Protein AF-A0A7C2U965-F1 (afdb_monomer)

Nearest PDB structures (foldseek):
  1hl6-assembly2_D  TM=4.403E-01  e=8.399E-04  Drosophila melanogaster
  1p27-assembly1_C  TM=4.263E-01  e=1.789E-03  Homo sapiens
  6x04-assembly1_I  TM=3.747E-01  e=9.019E-01  Saccharomyces cerevisiae S288C
  5yny-assembly1_A  TM=3.639E-01  e=7.757E+00  Dermatophagoides farinae
  6tc5-assembly1_AAA  TM=2.015E-01  e=1.522E+00  Sorghum bicolor

Mean predicted aligned error: 3.32 Å

Secondary structure (DSSP, 8-state):
-EEEEE-TTSSS-EEEEEE-TTSEEEEEEE-TTSPP-PEEEE--HHHHHHHHHHHHHTGGGSS------SS-----EEEEEEEETTEEEEEEES----HHHHHHHHHHHHHHHHHHHHHHHHHHHHH-STTHHHHHHHHHHHHHTT--S-GGGGHHHHHHHHH-TTS-HHHHHHHHHHHHHHHS--

Foldseek 3Di:
DKKWWAQPPDVQGIWMWDADLQFKIWIFTHHPPDDTDTDIDGGDNVLSVLLVVLCVVCVVQPPDDFADPDPDDQQTKMKDWDDDPPDIHMDIYRDGPDPSVVVNVLQRVLCNVLVVLLVVLVCCVPPNLACNQVSLVVLVVCVVVVSHPCNVSCLVSLVVQLPDPVHDNNSNVSSVVVNVCNVDPD

pLDDT: mean 96.13, std 4.52, range [62.75, 98.75]

Radius of gyration: 17.97 Å; Cα contacts (8 Å, |Δi|>4): 285; chains: 1; bounding box: 46×36×50 Å

Solvent-accessible surface area (backbone atoms only — not comparable to full-atom values): 10236 Å² total; per-residue (Å²): 66,38,41,37,38,43,27,93,90,49,87,60,21,33,39,38,41,36,42,40,88,89,11,52,28,34,41,34,77,38,46,89,86,55,80,91,68,67,42,77,50,81,44,58,64,72,59,31,50,51,55,54,53,42,35,53,77,45,55,42,31,51,96,52,87,59,49,59,92,60,103,64,79,90,72,30,44,31,35,45,37,34,67,58,89,93,47,72,31,54,37,71,32,57,48,61,85,51,66,56,59,49,52,52,50,49,48,52,56,13,48,52,52,47,49,53,48,50,53,49,46,57,48,19,68,75,78,35,43,82,51,37,42,59,49,50,52,55,47,51,53,39,52,74,68,66,46,42,76,63,64,67,77,46,46,69,62,32,51,52,47,44,69,40,82,88,39,53,64,70,34,21,53,49,29,47,56,51,48,54,44,64,77,55,71,130

Sequence (186 aa):
MIYRKVFKSSVPEFIEVRVHDNGAATYDIRTLKDEPDPQPFEVGAPLAAKIFDLAAQLNHFKDVDLDTKRRIANLGEKTFRFERGNQSSEVTFNYTINGAANQLIMIFEGLARQQEHLQLLQHRIRYDRLGVNNALLNFESDLNRKILPEPERLLPVLEQISADSRIVDIARQRARAIIERLRHPK

Structure (mmCIF, N/CA/C/O backbone):
data_AF-A0A7C2U965-F1
#
_entry.id   AF-A0A7C2U965-F1
#
loop_
_atom_site.group_PDB
_atom_site.id
_atom_site.type_symbol
_atom_site.label_atom_id
_atom_site.label_alt_id
_atom_site.label_comp_id
_atom_site.label_asym_id
_atom_site.label_entity_id
_atom_site.label_seq_id
_atom_site.pdbx_PDB_ins_code
_atom_site.Cartn_x
_atom_site.Cartn_y
_atom_site.Cartn_z
_atom_site.occupancy
_atom_site.B_iso_or_equiv
_atom_site.auth_seq_id
_atom_site.auth_comp_id
_atom_site.auth_asym_id
_atom_site.auth_atom_id
_atom_site.pdbx_PDB_model_num
ATOM 1 N N . MET A 1 1 ? -14.363 -4.167 4.636 1.00 96.69 1 MET A N 1
ATOM 2 C CA . MET A 1 1 ? -13.478 -3.389 5.527 1.00 96.69 1 MET A CA 1
ATOM 3 C C . MET A 1 1 ? -12.996 -2.156 4.780 1.00 96.69 1 MET A C 1
ATOM 5 O O . MET A 1 1 ? -12.653 -2.286 3.613 1.00 96.69 1 MET A O 1
ATOM 9 N N . ILE A 1 2 ? -12.996 -0.982 5.409 1.00 98.44 2 ILE A N 1
ATOM 10 C CA . ILE A 1 2 ? -12.610 0.292 4.788 1.00 98.44 2 ILE A CA 1
ATOM 11 C C . ILE A 1 2 ? -11.595 0.998 5.689 1.00 98.44 2 ILE A C 1
ATOM 13 O O . ILE A 1 2 ? -11.788 1.095 6.904 1.00 98.44 2 ILE A O 1
ATOM 17 N N . TYR A 1 3 ? -10.532 1.509 5.082 1.00 98.69 3 TYR A N 1
ATOM 18 C CA . TYR A 1 3 ? -9.613 2.463 5.683 1.00 98.69 3 TYR A CA 1
ATOM 19 C C . TYR A 1 3 ? -9.633 3.752 4.879 1.00 98.69 3 TYR A C 1
ATOM 21 O O . TYR A 1 3 ? -9.506 3.719 3.658 1.00 98.69 3 TYR A O 1
ATOM 29 N N . ARG A 1 4 ? -9.740 4.880 5.574 1.00 98.44 4 ARG A N 1
ATOM 30 C CA . ARG A 1 4 ? -9.640 6.212 4.987 1.00 98.44 4 ARG A CA 1
ATOM 31 C C . ARG A 1 4 ? -8.620 7.040 5.752 1.00 98.44 4 ARG A C 1
ATOM 33 O O . ARG A 1 4 ? -8.619 7.026 6.983 1.00 98.44 4 ARG A O 1
ATOM 40 N N . LYS A 1 5 ? -7.814 7.818 5.036 1.00 98.12 5 LYS A N 1
ATOM 41 C CA . LYS A 1 5 ? -6.925 8.838 5.594 1.00 98.12 5 LYS A CA 1
ATOM 42 C C . LYS A 1 5 ? -7.192 10.177 4.926 1.00 98.12 5 LYS A C 1
ATOM 44 O O . LYS A 1 5 ? -7.234 10.255 3.702 1.00 98.12 5 LYS A O 1
ATOM 49 N N . VAL A 1 6 ? -7.333 11.222 5.736 1.00 97.69 6 VAL A N 1
ATOM 50 C CA . VAL A 1 6 ? -7.442 12.606 5.273 1.00 97.69 6 VAL A CA 1
ATOM 51 C C . VAL A 1 6 ? -6.356 13.445 5.926 1.00 97.69 6 VAL A C 1
ATOM 53 O O . VAL A 1 6 ? -6.327 13.615 7.146 1.00 97.69 6 VAL A O 1
ATOM 56 N N . PHE A 1 7 ? -5.470 14.013 5.114 1.00 94.88 7 PHE A N 1
ATOM 57 C CA . PHE A 1 7 ? -4.427 14.914 5.579 1.00 94.88 7 PHE A CA 1
ATOM 58 C C . PHE A 1 7 ? -4.429 16.210 4.764 1.00 94.88 7 PHE A C 1
ATOM 60 O O . PHE A 1 7 ? -3.836 16.309 3.702 1.00 94.88 7 PHE A O 1
ATOM 67 N N . LYS A 1 8 ? -5.110 17.239 5.282 1.00 88.69 8 LYS A N 1
ATOM 68 C CA . LYS A 1 8 ? -5.413 18.489 4.551 1.00 88.69 8 LYS A CA 1
ATOM 69 C C . LYS A 1 8 ? -4.196 19.290 4.059 1.00 88.69 8 LYS A C 1
ATOM 71 O O . LYS A 1 8 ? -4.367 20.217 3.281 1.00 88.69 8 LYS A O 1
ATOM 76 N N . SER A 1 9 ? -2.997 18.991 4.553 1.00 86.19 9 SER A N 1
ATOM 77 C CA . SER A 1 9 ? -1.749 19.647 4.146 1.00 86.19 9 SER A CA 1
ATOM 78 C C . SER A 1 9 ? -0.882 18.791 3.218 1.00 86.19 9 SER A C 1
ATOM 80 O O . SER A 1 9 ? 0.226 19.211 2.892 1.00 86.19 9 SER A O 1
ATOM 82 N N . SER A 1 10 ? -1.330 17.592 2.829 1.00 87.81 10 SER A N 1
ATOM 83 C CA . SER A 1 10 ? -0.662 16.770 1.815 1.00 87.81 10 SER A CA 1
ATOM 84 C C . SER A 1 10 ? -1.307 16.948 0.448 1.00 87.81 10 SER A C 1
ATOM 86 O O . SER A 1 10 ? -2.427 17.430 0.332 1.00 87.81 10 SER A O 1
ATOM 88 N N . VAL A 1 11 ? -0.590 16.544 -0.597 1.00 84.81 11 VAL A N 1
ATOM 89 C CA . VAL A 1 11 ? -1.139 16.449 -1.948 1.00 84.81 11 VAL A CA 1
ATOM 90 C C . VAL A 1 11 ? -0.773 15.072 -2.502 1.00 84.81 11 VAL A C 1
ATOM 92 O O . VAL A 1 11 ? 0.422 14.807 -2.659 1.00 84.81 11 VAL A O 1
ATOM 95 N N . PRO A 1 12 ? -1.755 14.205 -2.802 1.00 88.38 12 PRO A N 1
ATOM 96 C CA . PRO A 1 12 ? -3.193 14.360 -2.527 1.00 88.38 12 PRO A CA 1
ATOM 97 C C . PRO A 1 12 ? -3.552 14.271 -1.024 1.00 88.38 12 PRO A C 1
ATOM 99 O O . PRO A 1 12 ? -2.787 13.733 -0.219 1.00 88.38 12 PRO A O 1
ATOM 102 N N . GLU A 1 13 ? -4.693 14.839 -0.617 1.00 95.25 13 GLU A N 1
ATOM 103 C CA . GLU A 1 13 ? -5.150 14.862 0.784 1.00 95.25 13 GLU A CA 1
ATOM 104 C C . GLU A 1 13 ? -5.832 13.561 1.222 1.00 95.25 13 GLU A C 1
ATOM 106 O O . GLU A 1 13 ? -5.847 13.253 2.416 1.00 95.25 13 GLU A O 1
ATOM 111 N N . PHE A 1 14 ? -6.466 12.849 0.290 1.00 97.62 14 PHE A N 1
ATOM 112 C CA . PHE A 1 14 ? -7.379 11.747 0.579 1.00 97.62 14 PHE A CA 1
ATOM 113 C C . PHE A 1 14 ? -6.831 10.424 0.060 1.00 97.62 14 PHE A C 1
ATOM 115 O O . PHE A 1 14 ? -6.404 10.335 -1.089 1.00 97.62 14 PHE A O 1
ATOM 122 N N 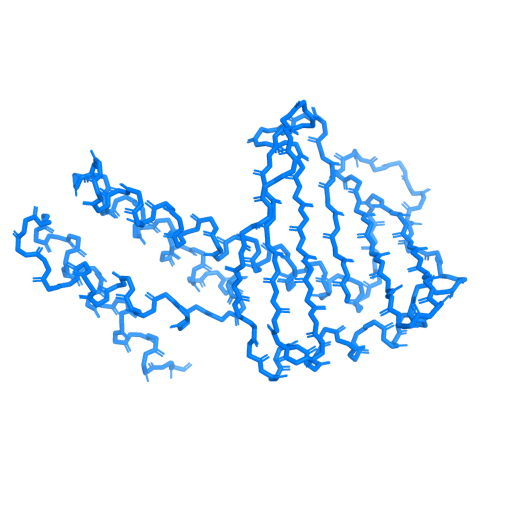. ILE A 1 15 ? -6.908 9.394 0.901 1.00 97.88 15 ILE A N 1
ATOM 123 C CA . ILE A 1 15 ? -6.691 7.996 0.529 1.00 97.88 15 ILE A CA 1
ATOM 124 C C . ILE A 1 15 ? -7.843 7.167 1.099 1.00 97.88 15 ILE A C 1
ATOM 126 O O . ILE A 1 15 ? -8.129 7.268 2.293 1.00 97.88 15 ILE A O 1
ATOM 130 N N . GLU A 1 16 ? -8.454 6.306 0.289 1.00 98.62 16 GLU A N 1
ATOM 131 C CA . GLU A 1 16 ? -9.349 5.236 0.737 1.00 98.62 16 GLU A CA 1
ATOM 132 C C . GLU A 1 16 ? -8.903 3.893 0.154 1.00 98.62 16 GLU A C 1
ATOM 134 O O . GLU A 1 16 ? -8.590 3.777 -1.028 1.00 98.62 16 GLU A O 1
ATOM 139 N N . VAL A 1 17 ? -8.890 2.862 0.997 1.00 98.75 17 VAL A N 1
ATOM 140 C CA . VAL A 1 17 ? -8.733 1.470 0.579 1.00 98.75 17 VAL A CA 1
ATOM 141 C C . VAL A 1 17 ? -9.888 0.667 1.160 1.00 98.75 17 VAL A C 1
ATOM 143 O O . VAL A 1 17 ? -10.112 0.659 2.374 1.00 98.75 17 VAL A O 1
ATOM 146 N N . ARG A 1 18 ? -10.603 -0.049 0.296 1.00 98.62 18 ARG A N 1
ATOM 147 C CA . ARG A 1 18 ? -11.663 -0.987 0.669 1.00 98.62 18 ARG A CA 1
ATOM 148 C C . ARG A 1 18 ? -11.225 -2.397 0.330 1.00 98.62 18 ARG A C 1
ATOM 150 O O . ARG A 1 18 ? -10.741 -2.629 -0.766 1.00 98.62 18 ARG A O 1
ATOM 157 N N . VAL A 1 19 ? -11.417 -3.325 1.260 1.00 98.56 19 VAL A N 1
ATOM 158 C CA . VAL A 1 19 ? -11.125 -4.752 1.081 1.00 98.56 19 VAL A CA 1
ATOM 159 C C . VAL A 1 19 ? -12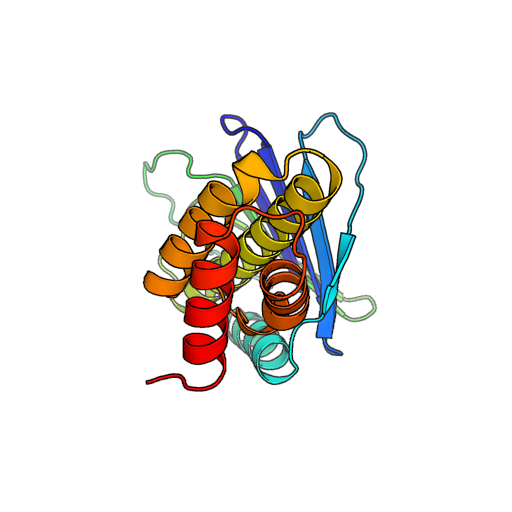.346 -5.567 1.489 1.00 98.56 19 VAL A C 1
ATOM 161 O O . VAL A 1 19 ? -12.893 -5.389 2.588 1.00 98.56 19 VAL A O 1
ATOM 164 N N . HIS A 1 20 ? -12.780 -6.441 0.591 1.00 97.12 20 HIS A N 1
ATOM 165 C CA . HIS A 1 20 ? -13.826 -7.433 0.804 1.00 97.12 20 HIS A CA 1
ATOM 166 C C . HIS A 1 20 ? -13.224 -8.754 1.307 1.00 97.12 20 HIS A C 1
ATOM 168 O O . HIS A 1 20 ? -12.029 -9.007 1.174 1.00 97.12 20 HIS A O 1
ATOM 174 N N . ASP A 1 21 ? -14.050 -9.587 1.936 1.00 92.00 21 ASP A N 1
ATOM 175 C CA . ASP A 1 21 ? -13.648 -10.885 2.500 1.00 92.00 21 ASP A CA 1
ATOM 176 C C . ASP A 1 21 ? -13.162 -11.877 1.433 1.00 92.00 21 ASP A C 1
ATOM 178 O O . ASP A 1 21 ? -12.276 -12.687 1.694 1.00 92.00 21 ASP A O 1
ATOM 182 N N . ASN A 1 22 ? -13.690 -11.765 0.217 1.00 94.19 22 ASN A N 1
ATOM 183 C CA . ASN A 1 22 ? -13.265 -12.534 -0.948 1.00 94.19 22 ASN A CA 1
ATOM 184 C C . ASN A 1 22 ? -11.960 -12.036 -1.606 1.00 94.19 22 ASN A C 1
ATOM 186 O O . ASN A 1 22 ? -11.539 -12.628 -2.596 1.00 94.19 22 ASN A O 1
ATOM 190 N N . GLY A 1 23 ? -11.335 -10.970 -1.092 1.00 96.31 23 GLY A N 1
ATOM 191 C CA . GLY A 1 23 ? -10.095 -10.399 -1.633 1.00 96.31 23 GLY A CA 1
ATOM 192 C C . GLY A 1 23 ? -10.284 -9.276 -2.657 1.00 96.31 23 GLY A C 1
ATOM 193 O O . GLY A 1 23 ? -9.327 -8.540 -2.905 1.00 96.31 23 GLY A O 1
ATOM 194 N N . ALA A 1 24 ? -11.502 -9.061 -3.170 1.00 98.19 24 ALA A N 1
ATOM 195 C CA . ALA A 1 24 ? -11.782 -7.923 -4.039 1.00 98.19 24 ALA A CA 1
ATOM 196 C C . ALA A 1 24 ? -11.546 -6.613 -3.275 1.00 98.19 24 ALA A C 1
ATOM 198 O O . ALA A 1 24 ? -11.955 -6.468 -2.116 1.00 98.19 24 ALA A O 1
ATOM 199 N N . ALA A 1 25 ? -10.891 -5.647 -3.910 1.00 98.56 25 ALA A N 1
ATOM 200 C CA . ALA A 1 25 ? -10.520 -4.402 -3.263 1.00 98.56 25 ALA A CA 1
ATOM 201 C C . ALA A 1 25 ? -10.627 -3.200 -4.201 1.00 98.56 25 ALA A C 1
ATOM 203 O O . ALA A 1 25 ? -10.593 -3.327 -5.424 1.00 98.56 25 ALA A O 1
ATOM 204 N N . THR A 1 26 ? -10.746 -2.013 -3.613 1.00 98.69 26 THR A N 1
ATOM 205 C CA . THR A 1 26 ? -10.678 -0.747 -4.345 1.00 98.69 26 THR A CA 1
ATOM 206 C C . THR A 1 26 ? -9.759 0.236 -3.645 1.00 98.69 26 THR A C 1
ATOM 208 O O . THR A 1 26 ? -9.694 0.264 -2.414 1.00 98.69 26 THR A O 1
ATOM 211 N N . TYR A 1 27 ? -9.063 1.049 -4.429 1.00 97.94 27 TYR A N 1
ATOM 212 C CA . TYR A 1 27 ? -8.162 2.094 -3.962 1.00 97.94 27 TYR A CA 1
ATOM 213 C C . TYR A 1 27 ? -8.510 3.424 -4.630 1.00 97.94 27 TYR A C 1
ATOM 215 O O . TYR A 1 27 ? -8.661 3.479 -5.847 1.00 97.94 27 TYR A O 1
ATOM 223 N N . ASP A 1 28 ? -8.625 4.484 -3.836 1.00 98.19 28 ASP A N 1
ATOM 224 C CA . ASP A 1 28 ? -8.864 5.851 -4.300 1.00 98.19 28 ASP A CA 1
ATOM 225 C C . ASP A 1 28 ? -7.847 6.790 -3.639 1.00 98.19 28 ASP A C 1
ATOM 227 O O . ASP A 1 28 ? -7.707 6.798 -2.412 1.00 98.19 28 ASP A O 1
ATOM 231 N N . ILE A 1 29 ? -7.135 7.572 -4.451 1.00 96.06 29 ILE A N 1
ATOM 232 C CA . ILE A 1 29 ? -6.244 8.644 -4.009 1.00 96.06 29 ILE A CA 1
ATOM 233 C C . ILE A 1 29 ? -6.527 9.893 -4.830 1.00 96.06 29 ILE A C 1
ATOM 235 O O . ILE A 1 29 ? -6.435 9.887 -6.056 1.00 96.06 29 ILE A O 1
ATOM 239 N N . ARG A 1 30 ? -6.875 10.983 -4.151 1.00 96.00 30 ARG A N 1
ATOM 240 C CA . ARG A 1 30 ? -7.332 12.204 -4.821 1.00 96.00 30 ARG A CA 1
ATOM 241 C C . ARG A 1 30 ? -7.288 13.410 -3.906 1.00 96.00 30 ARG A C 1
ATOM 243 O O . ARG A 1 30 ? -7.069 13.284 -2.696 1.00 96.00 30 ARG A O 1
ATOM 250 N N . THR A 1 31 ? -7.493 14.593 -4.477 1.00 95.69 31 THR A N 1
ATOM 251 C CA . THR A 1 31 ? -7.800 15.755 -3.648 1.00 95.69 31 THR A CA 1
ATOM 252 C C . THR A 1 31 ? -9.249 15.685 -3.187 1.00 95.69 31 THR A C 1
ATOM 254 O O . THR A 1 31 ? -10.098 15.052 -3.815 1.00 95.69 31 THR A O 1
ATOM 257 N N . LEU A 1 32 ? -9.575 16.365 -2.088 1.00 93.75 32 LEU A N 1
ATOM 258 C CA . LEU A 1 32 ? -10.952 16.375 -1.576 1.00 93.75 32 LEU A CA 1
ATOM 259 C C . LEU A 1 32 ? -11.956 17.065 -2.518 1.00 93.75 32 LEU A C 1
ATOM 261 O O . LEU A 1 32 ? -13.159 16.945 -2.296 1.00 93.75 32 LEU A O 1
ATOM 265 N N . LYS A 1 33 ? -11.476 17.806 -3.525 1.00 94.19 33 LYS A N 1
ATOM 266 C CA . LYS A 1 33 ? -12.311 18.506 -4.510 1.00 94.19 33 LYS A CA 1
ATOM 267 C C . LYS A 1 33 ? -12.663 17.638 -5.715 1.00 94.19 33 LYS A C 1
ATOM 269 O O . LYS A 1 33 ? -13.648 17.938 -6.380 1.00 94.19 33 LYS A O 1
ATOM 274 N N . ASP A 1 34 ? -11.864 16.613 -5.989 1.00 95.69 34 ASP A N 1
ATOM 275 C CA . ASP A 1 34 ? -12.076 15.720 -7.124 1.00 95.69 34 ASP A CA 1
ATOM 276 C C . ASP A 1 34 ? -13.198 14.722 -6.813 1.00 95.69 34 ASP A C 1
ATOM 278 O O . ASP A 1 34 ? -13.414 14.351 -5.653 1.00 95.69 34 ASP A O 1
ATOM 282 N N . GLU A 1 35 ? -13.904 14.264 -7.845 1.00 96.50 35 GLU A N 1
ATOM 283 C CA . GLU A 1 35 ? -14.902 13.202 -7.705 1.00 96.50 35 GLU A CA 1
ATOM 284 C C . GLU A 1 35 ? -14.236 11.858 -7.341 1.00 96.50 35 GLU A C 1
ATOM 286 O O . GLU A 1 35 ? -13.091 11.620 -7.731 1.00 96.50 35 GLU A O 1
ATOM 291 N N . PRO A 1 36 ? -14.909 10.971 -6.578 1.00 96.94 36 PRO A N 1
ATOM 292 C CA . PRO A 1 36 ? -14.380 9.638 -6.290 1.00 96.94 36 PRO A CA 1
ATOM 293 C C . PRO A 1 36 ? -14.196 8.794 -7.558 1.00 96.94 36 PRO A C 1
ATOM 295 O O . PRO A 1 36 ? -15.152 8.609 -8.308 1.00 96.94 36 PRO A O 1
ATOM 298 N N . ASP A 1 37 ? -13.005 8.214 -7.737 1.00 96.25 37 ASP A N 1
ATOM 299 C CA . ASP A 1 37 ? -12.684 7.300 -8.847 1.00 96.25 37 ASP A CA 1
ATOM 300 C C . ASP A 1 37 ? -11.939 6.042 -8.344 1.00 96.25 37 ASP A C 1
ATOM 302 O O . ASP A 1 37 ? -10.739 5.863 -8.583 1.00 96.25 37 ASP A O 1
ATOM 306 N N . PRO A 1 38 ? -12.621 5.168 -7.577 1.00 97.44 38 PRO A N 1
ATOM 307 C CA . PRO A 1 38 ? -11.996 4.003 -6.964 1.00 97.44 38 PRO A CA 1
ATOM 308 C C . PRO A 1 38 ? -11.535 2.983 -8.013 1.00 97.44 38 PRO A C 1
ATOM 310 O O . PRO A 1 38 ? -12.340 2.391 -8.731 1.00 97.44 38 PRO A O 1
ATOM 313 N N . GLN A 1 39 ? -10.234 2.705 -8.033 1.00 97.62 39 GLN A N 1
ATOM 314 C CA . GLN A 1 39 ? -9.625 1.731 -8.934 1.00 97.62 39 GLN A CA 1
ATOM 315 C C . GLN A 1 39 ? -9.658 0.326 -8.319 1.00 97.62 39 GLN A C 1
ATOM 317 O O . GLN A 1 39 ? -9.234 0.157 -7.168 1.00 97.62 39 GLN A O 1
ATOM 322 N N . PRO A 1 40 ? -10.139 -0.697 -9.048 1.00 98.00 40 PRO A N 1
ATOM 323 C CA . PRO A 1 40 ? -10.204 -2.058 -8.536 1.00 98.00 40 PRO A CA 1
ATOM 324 C C . PRO A 1 40 ? -8.819 -2.713 -8.504 1.00 98.00 40 PRO A C 1
ATOM 326 O O . PRO A 1 40 ? -7.996 -2.517 -9.399 1.00 98.00 40 PRO A O 1
ATOM 329 N N . PHE A 1 41 ? -8.584 -3.544 -7.493 1.00 98.00 41 PHE A N 1
ATOM 330 C CA . PHE A 1 41 ? -7.426 -4.428 -7.406 1.00 98.00 41 PHE A CA 1
ATOM 331 C C . PHE A 1 41 ? -7.751 -5.657 -6.544 1.00 98.00 41 PHE A C 1
ATOM 333 O O . PHE A 1 41 ? -8.829 -5.759 -5.963 1.00 98.00 41 PHE A O 1
ATOM 340 N N . GLU A 1 42 ? -6.812 -6.596 -6.463 1.00 97.56 42 GLU A N 1
ATOM 341 C CA . GLU A 1 42 ? -6.977 -7.846 -5.718 1.00 97.56 42 GLU A CA 1
ATOM 342 C C . GLU A 1 42 ? -6.009 -7.921 -4.537 1.00 97.56 42 GLU A C 1
ATOM 344 O O . GLU A 1 42 ? -4.824 -7.603 -4.675 1.00 97.56 42 GLU A O 1
ATOM 349 N N . VAL A 1 43 ? -6.509 -8.413 -3.405 1.00 98.12 43 VAL A N 1
ATOM 350 C CA . VAL A 1 43 ? -5.743 -8.744 -2.197 1.00 98.12 43 VAL A CA 1
ATOM 351 C C . VAL A 1 43 ? -5.748 -10.258 -2.013 1.00 98.12 43 VAL A C 1
ATOM 353 O O . VAL A 1 43 ? -6.774 -10.915 -2.173 1.00 98.12 43 VAL A O 1
ATOM 356 N N . GLY A 1 44 ? -4.596 -10.851 -1.709 1.00 97.62 44 GLY A N 1
ATOM 357 C CA . GLY A 1 44 ? -4.487 -12.288 -1.477 1.00 97.62 44 GLY A CA 1
ATOM 358 C C . GLY A 1 44 ? -5.283 -12.730 -0.251 1.00 97.62 44 GLY A C 1
ATOM 359 O O . GLY A 1 44 ? -5.357 -12.026 0.758 1.00 97.62 44 GLY A O 1
ATOM 360 N N . ALA A 1 45 ? -5.848 -13.938 -0.314 1.00 97.38 45 ALA A N 1
ATOM 361 C CA . ALA A 1 45 ? -6.663 -14.494 0.767 1.00 97.38 45 ALA A CA 1
ATOM 362 C C . ALA A 1 45 ? -5.975 -14.461 2.153 1.00 97.38 45 ALA A C 1
ATOM 364 O O . ALA A 1 45 ? -6.648 -14.093 3.118 1.00 97.38 45 ALA A O 1
ATOM 365 N N . PRO A 1 46 ? -4.660 -14.756 2.296 1.00 97.44 46 PRO A N 1
ATOM 366 C CA . PRO A 1 46 ? -3.988 -14.656 3.593 1.00 97.44 46 PRO A CA 1
ATOM 367 C C . PRO A 1 46 ? -3.978 -13.233 4.167 1.00 97.44 46 PRO A C 1
ATOM 369 O O . PRO A 1 46 ? -4.191 -13.046 5.366 1.00 97.44 46 PRO A O 1
ATOM 372 N N . LEU A 1 47 ? -3.749 -12.218 3.327 1.00 98.38 47 LEU A N 1
ATOM 373 C CA . LEU A 1 47 ? -3.717 -10.826 3.770 1.00 98.38 47 LEU A CA 1
ATOM 374 C C . LEU A 1 47 ? -5.125 -10.296 4.058 1.00 98.38 47 LEU A C 1
ATOM 376 O O . LEU A 1 47 ? -5.318 -9.608 5.061 1.00 98.38 47 LEU A O 1
ATOM 380 N N . ALA A 1 48 ? -6.108 -10.658 3.229 1.00 98.25 48 ALA A N 1
ATOM 381 C CA . ALA A 1 48 ? -7.511 -10.343 3.472 1.00 98.25 48 ALA A CA 1
ATOM 382 C C . ALA A 1 48 ? -7.968 -10.921 4.821 1.00 98.25 48 ALA A C 1
ATOM 384 O O . ALA A 1 48 ? -8.443 -10.168 5.669 1.00 98.25 48 ALA A O 1
ATOM 385 N N . ALA A 1 49 ? -7.725 -12.210 5.082 1.00 98.12 49 ALA A N 1
ATOM 386 C CA . ALA A 1 49 ? -8.039 -12.834 6.369 1.00 98.12 49 ALA A CA 1
ATOM 387 C C . ALA A 1 49 ? -7.397 -12.075 7.544 1.00 98.12 49 ALA A C 1
ATOM 389 O O . ALA A 1 49 ? -8.092 -11.685 8.480 1.00 98.12 49 ALA A O 1
ATOM 390 N N . LYS A 1 50 ? -6.103 -11.738 7.439 1.00 98.38 50 LYS A N 1
ATOM 391 C CA . LYS A 1 50 ? -5.390 -10.959 8.463 1.00 98.38 50 LYS A CA 1
ATOM 392 C C . LYS A 1 50 ? -6.026 -9.588 8.733 1.00 98.38 50 LYS A C 1
ATOM 394 O O . LYS A 1 50 ? -6.088 -9.166 9.887 1.00 98.38 50 LYS A O 1
ATOM 399 N N . ILE A 1 51 ? -6.485 -8.880 7.699 1.00 98.56 51 ILE A N 1
ATOM 400 C CA . ILE A 1 51 ? -7.187 -7.591 7.845 1.00 98.56 51 ILE A CA 1
ATOM 401 C C . ILE A 1 51 ? -8.456 -7.765 8.689 1.00 98.56 51 ILE A C 1
ATOM 403 O O . ILE A 1 51 ? -8.702 -6.975 9.604 1.00 98.56 51 ILE A O 1
ATOM 407 N N . PHE A 1 52 ? -9.253 -8.795 8.401 1.00 98.06 52 PHE A N 1
ATOM 408 C CA . PHE A 1 52 ? -10.493 -9.066 9.128 1.00 98.06 52 PHE A CA 1
ATOM 409 C C . PHE A 1 52 ? -10.239 -9.580 10.553 1.00 98.06 52 PHE A C 1
ATOM 411 O O . PHE A 1 52 ? -10.945 -9.159 11.470 1.00 98.06 52 PHE A O 1
ATOM 418 N N . ASP A 1 53 ? -9.192 -10.376 10.776 1.00 98.31 53 ASP A N 1
ATOM 419 C CA . ASP A 1 53 ? -8.778 -10.813 12.115 1.00 98.31 53 ASP A CA 1
ATOM 420 C C . ASP A 1 53 ? -8.354 -9.629 12.997 1.00 98.31 53 ASP A C 1
ATOM 422 O O . ASP A 1 53 ? -8.744 -9.538 14.163 1.00 98.31 53 ASP A O 1
ATOM 426 N N . LEU A 1 54 ? -7.594 -8.676 12.444 1.00 98.44 54 LEU A N 1
ATOM 427 C CA . LEU A 1 54 ? -7.222 -7.442 13.146 1.00 98.44 54 LEU A CA 1
ATOM 428 C C . LEU A 1 54 ? -8.450 -6.576 13.458 1.00 98.44 54 LEU A C 1
ATOM 430 O O . LEU A 1 54 ? -8.544 -6.016 14.550 1.00 98.44 54 LEU A O 1
ATOM 434 N N . ALA A 1 55 ? -9.412 -6.486 12.536 1.00 97.88 55 ALA A N 1
ATOM 435 C CA . ALA A 1 55 ? -10.668 -5.789 12.794 1.00 97.88 55 ALA A CA 1
ATOM 436 C C . ALA A 1 55 ? -11.469 -6.463 13.923 1.00 97.88 55 ALA A C 1
ATOM 438 O O . ALA A 1 55 ? -12.003 -5.767 14.786 1.00 97.88 55 ALA A O 1
ATOM 439 N N . ALA A 1 56 ? -11.510 -7.798 13.972 1.00 97.38 56 ALA A N 1
ATOM 440 C CA . ALA A 1 56 ? -12.171 -8.546 15.041 1.00 97.38 56 ALA A CA 1
ATOM 441 C C . ALA A 1 56 ? -11.511 -8.313 16.413 1.00 97.38 56 ALA A C 1
ATOM 443 O O . ALA A 1 56 ? -12.217 -8.083 17.396 1.00 97.38 56 ALA A O 1
ATOM 444 N N . GLN A 1 57 ? -10.173 -8.272 16.481 1.00 98.06 57 GLN A N 1
ATOM 445 C CA . GLN A 1 57 ? -9.431 -7.910 17.705 1.00 98.06 57 GLN A CA 1
ATOM 446 C C . GLN A 1 57 ? -9.769 -6.502 18.214 1.00 98.06 57 GLN A C 1
ATOM 448 O O . GLN A 1 57 ? -9.680 -6.229 19.409 1.00 98.06 57 GLN A O 1
ATOM 453 N N . LEU A 1 58 ? -10.175 -5.612 17.310 1.00 97.94 58 LEU A N 1
ATOM 454 C CA . LEU A 1 58 ? -10.609 -4.248 17.601 1.00 97.94 58 LEU A CA 1
ATOM 455 C C . LEU A 1 58 ? -12.133 -4.145 17.751 1.00 97.94 58 LEU A C 1
ATOM 457 O O . LEU A 1 58 ? -12.699 -3.083 17.510 1.00 97.94 58 LEU A O 1
ATOM 461 N N . ASN A 1 59 ? -12.813 -5.243 18.100 1.00 97.12 59 ASN A N 1
ATOM 462 C CA . ASN A 1 59 ? -14.269 -5.321 18.255 1.00 97.12 59 ASN A CA 1
ATOM 463 C C . ASN A 1 59 ? -15.050 -4.793 17.034 1.00 97.12 59 ASN A C 1
ATOM 465 O O . ASN A 1 59 ? -16.102 -4.166 17.164 1.00 97.12 59 ASN A O 1
ATOM 469 N N . HIS A 1 60 ? -14.502 -4.976 15.830 1.00 97.25 60 HIS A N 1
ATOM 470 C CA . HIS A 1 60 ? -15.011 -4.375 14.595 1.00 97.25 60 HIS A CA 1
ATOM 471 C C . HIS A 1 60 ? -15.258 -2.862 14.719 1.00 97.25 60 HIS A C 1
ATOM 473 O O . HIS A 1 60 ? -16.191 -2.331 14.124 1.00 97.25 60 HIS A O 1
ATOM 479 N N . PHE A 1 61 ? -14.441 -2.165 15.510 1.00 97.31 61 PHE A N 1
ATOM 480 C CA . PHE A 1 61 ? -14.534 -0.731 15.799 1.00 97.31 61 PHE A CA 1
ATOM 481 C C . PHE A 1 61 ? -15.802 -0.301 16.550 1.00 97.31 61 PHE A C 1
ATOM 483 O O . PHE A 1 61 ? -16.140 0.878 16.552 1.00 97.31 61 PHE A O 1
ATOM 490 N N . LYS A 1 62 ? -16.516 -1.230 17.195 1.00 96.25 62 LYS A N 1
ATOM 491 C CA . LYS A 1 62 ? -17.635 -0.901 18.088 1.00 96.25 62 LYS A CA 1
ATOM 492 C C . LYS A 1 62 ? -17.104 -0.531 19.467 1.00 96.25 62 LYS A C 1
ATOM 494 O O . LYS A 1 62 ? -16.371 -1.318 20.065 1.00 96.25 62 LYS A O 1
ATOM 499 N N . ASP A 1 63 ? -17.489 0.645 19.957 1.00 93.69 63 ASP A N 1
ATOM 500 C CA . ASP A 1 63 ? -17.159 1.141 21.300 1.00 93.69 63 ASP A CA 1
ATOM 501 C C . ASP A 1 63 ? -15.648 1.131 21.621 1.00 93.69 63 ASP A C 1
ATOM 503 O O . ASP A 1 63 ? -15.236 0.928 22.762 1.00 93.69 63 ASP A O 1
ATOM 507 N N . VAL A 1 64 ? -14.802 1.349 20.604 1.00 94.00 64 VAL A N 1
ATOM 508 C CA . VAL A 1 64 ? -13.341 1.425 20.753 1.00 94.00 64 VAL A CA 1
ATOM 509 C C . VAL A 1 64 ? -12.871 2.873 20.640 1.00 94.00 64 VAL A C 1
ATOM 511 O O . VAL A 1 64 ? -13.146 3.537 19.644 1.00 94.00 64 VAL A O 1
ATOM 514 N N . ASP A 1 65 ? -12.092 3.340 21.619 1.00 95.19 65 ASP A N 1
ATOM 515 C CA . ASP A 1 65 ? -11.335 4.595 21.526 1.00 95.19 65 ASP A CA 1
ATOM 516 C C . ASP A 1 65 ? -9.884 4.281 21.133 1.00 95.19 65 ASP A C 1
ATOM 518 O O . ASP A 1 65 ? -9.116 3.713 21.914 1.00 95.19 65 ASP A O 1
ATOM 522 N N . LEU A 1 66 ? -9.520 4.602 19.889 1.00 95.75 66 LEU A N 1
ATOM 523 C CA . LEU A 1 66 ? -8.156 4.419 19.385 1.00 95.75 66 LEU A CA 1
ATOM 524 C C . LEU A 1 66 ? -7.292 5.670 19.541 1.00 95.75 66 LEU A C 1
ATOM 526 O O . LEU A 1 66 ? -6.067 5.561 19.409 1.00 95.75 66 LEU A O 1
ATOM 530 N N . ASP A 1 67 ? -7.894 6.836 19.783 1.00 93.12 67 ASP A N 1
ATOM 531 C CA . ASP A 1 67 ? -7.184 8.101 19.680 1.00 93.12 67 ASP A CA 1
ATOM 532 C C . ASP A 1 67 ? -6.423 8.418 20.964 1.00 93.12 67 ASP A C 1
ATOM 534 O O . ASP A 1 67 ? -6.961 8.519 22.070 1.00 93.12 67 ASP A O 1
ATOM 538 N N . THR A 1 68 ? -5.118 8.609 20.825 1.00 90.56 68 THR A N 1
ATOM 539 C CA . THR A 1 68 ? -4.284 9.014 21.951 1.00 90.56 68 THR A CA 1
ATOM 540 C C . THR A 1 68 ? -4.382 10.527 22.113 1.00 90.56 68 THR A C 1
ATOM 542 O O . THR A 1 68 ? -3.696 11.282 21.426 1.00 90.56 68 THR A O 1
ATOM 545 N N . LYS A 1 69 ? -5.188 10.971 23.083 1.00 80.75 69 LYS A N 1
ATOM 546 C CA . LYS A 1 69 ? -5.507 12.385 23.382 1.00 80.75 69 LYS A CA 1
ATOM 547 C C . LYS A 1 69 ? -4.356 13.169 24.034 1.00 80.75 69 LYS A C 1
ATOM 549 O O . LYS A 1 69 ? -4.536 13.884 25.018 1.00 80.75 69 LYS A O 1
ATOM 554 N N . ARG A 1 70 ? -3.137 13.018 23.519 1.00 80.56 70 ARG A N 1
ATOM 555 C CA . ARG A 1 70 ? -1.979 13.848 23.879 1.00 80.56 70 ARG A CA 1
ATOM 556 C C . ARG A 1 70 ? -1.889 15.027 22.910 1.00 80.56 70 ARG A C 1
ATOM 558 O O . ARG A 1 70 ? -2.410 14.960 21.801 1.00 80.56 70 ARG A O 1
ATOM 565 N N . ARG A 1 71 ? -1.191 16.102 23.299 1.00 80.88 71 ARG A N 1
ATOM 566 C CA . ARG A 1 71 ? -0.822 17.189 22.373 1.00 80.88 71 ARG A CA 1
ATOM 567 C C . ARG A 1 71 ? 0.167 16.657 21.332 1.00 80.88 71 ARG A C 1
ATOM 569 O O . ARG A 1 71 ? 1.375 16.747 21.517 1.00 80.88 71 ARG A O 1
ATOM 576 N N . ILE A 1 72 ? -0.363 16.059 20.274 1.00 80.56 72 ILE A N 1
ATOM 577 C CA . ILE A 1 72 ? 0.380 15.517 19.138 1.00 80.56 72 ILE A CA 1
ATOM 578 C C . ILE A 1 72 ? 0.039 16.380 17.923 1.00 80.56 72 ILE A C 1
ATOM 580 O O . ILE A 1 72 ? -1.072 16.898 17.809 1.00 80.56 72 ILE A O 1
ATOM 584 N N . ALA A 1 73 ? 1.007 16.553 17.024 1.00 86.44 73 ALA A N 1
ATOM 585 C CA . ALA A 1 73 ? 0.750 17.149 15.721 1.00 86.44 73 ALA A CA 1
ATOM 586 C C . ALA A 1 73 ? -0.342 16.371 14.957 1.00 86.44 73 ALA A C 1
ATOM 588 O O . ALA A 1 73 ? -0.579 15.185 15.193 1.00 86.44 73 ALA A O 1
ATOM 589 N N . ASN A 1 74 ? -1.000 17.031 14.009 1.00 88.00 74 ASN A N 1
ATOM 590 C CA . ASN A 1 74 ? -1.894 16.343 13.086 1.00 88.00 74 ASN A CA 1
ATOM 591 C C . ASN A 1 74 ? -1.059 15.482 12.119 1.00 88.00 74 ASN A C 1
ATOM 593 O O . ASN A 1 74 ? -0.244 16.018 11.370 1.00 88.00 74 ASN A O 1
ATOM 597 N N . LEU A 1 75 ? -1.252 14.162 12.155 1.00 89.94 75 LEU A N 1
ATOM 598 C CA . LEU A 1 75 ? -0.559 13.160 11.332 1.00 89.94 75 LEU A CA 1
ATOM 599 C C . LEU A 1 75 ? -1.471 12.602 10.222 1.00 89.94 75 LEU A C 1
ATOM 601 O O . LEU A 1 75 ? -1.217 11.524 9.667 1.00 89.94 75 LEU A O 1
ATOM 605 N N . GLY A 1 76 ? -2.565 13.309 9.939 1.00 93.75 76 GLY A N 1
ATOM 606 C CA . GLY A 1 76 ? -3.655 12.868 9.083 1.00 93.75 76 GLY A CA 1
ATOM 607 C C . GLY A 1 76 ? -4.687 12.069 9.871 1.00 93.75 76 GLY A C 1
ATOM 608 O O . GLY A 1 76 ? -4.357 11.066 10.509 1.00 93.75 76 GLY A O 1
ATOM 609 N N . GLU A 1 77 ? -5.940 12.496 9.780 1.00 96.69 77 GLU A N 1
ATOM 610 C CA . GLU A 1 77 ? -7.082 11.831 10.394 1.00 96.69 77 GLU A CA 1
ATOM 611 C C . GLU A 1 77 ? -7.332 10.494 9.696 1.00 96.69 77 GLU A C 1
ATOM 613 O O . GLU A 1 77 ? -7.444 10.430 8.470 1.00 96.69 77 GLU A O 1
ATOM 618 N N . LYS A 1 78 ? -7.385 9.415 10.474 1.00 98.12 78 LYS A N 1
ATOM 619 C CA . LYS A 1 78 ? -7.588 8.048 9.994 1.00 98.12 78 LYS A CA 1
ATOM 620 C C . LYS A 1 78 ? -8.953 7.576 10.444 1.00 98.12 78 LYS A C 1
ATOM 622 O O . LYS A 1 78 ? -9.363 7.837 11.568 1.00 98.12 78 LYS A O 1
ATOM 627 N N . THR A 1 79 ? -9.663 6.885 9.567 1.00 98.56 79 THR A N 1
ATOM 628 C CA . THR A 1 79 ? -10.943 6.247 9.867 1.00 98.56 79 THR A CA 1
ATOM 629 C C . THR A 1 79 ? -10.855 4.780 9.476 1.00 98.56 79 THR A C 1
ATOM 631 O O . THR A 1 79 ? -10.526 4.467 8.331 1.00 98.56 79 THR A O 1
ATOM 634 N N . PHE A 1 80 ? -11.165 3.889 10.413 1.00 98.69 80 PHE A N 1
ATOM 635 C CA . PHE A 1 80 ? -11.478 2.498 10.108 1.00 98.69 80 PHE A CA 1
ATOM 636 C C . PHE A 1 80 ? -12.984 2.316 10.128 1.00 98.69 80 PHE A C 1
ATOM 638 O O . PHE A 1 80 ? -13.641 2.787 11.052 1.00 98.69 80 PHE A O 1
ATOM 645 N N . ARG A 1 81 ? -13.517 1.605 9.137 1.00 98.44 81 ARG A N 1
ATOM 646 C CA . ARG A 1 81 ? -14.936 1.276 9.058 1.00 98.44 81 ARG A CA 1
ATOM 647 C C . ARG A 1 81 ? -15.134 -0.185 8.682 1.00 98.44 81 ARG A C 1
ATOM 649 O O . ARG A 1 81 ? -14.576 -0.687 7.704 1.00 98.44 81 ARG A O 1
ATOM 656 N N . PHE A 1 82 ? -15.949 -0.867 9.469 1.00 98.00 82 PHE A N 1
ATOM 657 C CA . PHE A 1 82 ? -16.387 -2.230 9.226 1.00 98.00 82 PHE A CA 1
ATOM 658 C C . PHE A 1 82 ? -17.835 -2.222 8.742 1.00 98.00 82 PHE A C 1
ATOM 660 O O . PHE A 1 82 ? -18.668 -1.503 9.287 1.00 98.00 82 PHE A O 1
ATOM 667 N N . GLU A 1 83 ? -18.132 -3.039 7.733 1.00 96.06 83 GLU A N 1
ATOM 668 C CA . GLU A 1 83 ? -19.473 -3.199 7.171 1.00 96.06 83 GLU A CA 1
ATOM 669 C C . GLU A 1 83 ? -19.739 -4.681 6.924 1.00 96.06 83 GLU A C 1
ATOM 671 O O . GLU A 1 83 ? -18.910 -5.372 6.325 1.00 96.06 83 GLU A O 1
ATOM 676 N N . ARG A 1 84 ? -20.894 -5.172 7.382 1.00 91.31 84 ARG A N 1
ATOM 677 C CA . ARG A 1 84 ? -21.381 -6.526 7.106 1.00 91.31 84 ARG A CA 1
ATOM 678 C C . ARG A 1 84 ? -22.908 -6.538 7.095 1.00 91.31 84 ARG A C 1
ATOM 680 O O . ARG A 1 84 ? -23.542 -6.411 8.143 1.00 91.31 84 ARG A O 1
ATOM 687 N N . GLY A 1 85 ? -23.500 -6.715 5.914 1.00 88.19 85 GLY A N 1
ATOM 688 C CA . GLY A 1 85 ? -24.950 -6.585 5.739 1.00 88.19 85 GLY A CA 1
ATOM 689 C C . GLY A 1 85 ? -25.429 -5.215 6.230 1.00 88.19 85 GLY A C 1
ATOM 690 O O . GLY A 1 85 ? -24.881 -4.196 5.829 1.00 88.19 85 GLY A O 1
ATOM 691 N N . ASN A 1 86 ? -26.390 -5.198 7.155 1.00 87.56 86 ASN A N 1
ATOM 692 C CA . ASN A 1 86 ? -26.933 -3.960 7.732 1.00 87.56 86 ASN A CA 1
ATOM 693 C C . ASN A 1 86 ? -26.143 -3.430 8.942 1.00 87.56 86 ASN A C 1
ATOM 695 O O . ASN A 1 86 ? -26.562 -2.455 9.561 1.00 87.56 86 ASN A O 1
ATOM 699 N N . GLN A 1 87 ? -25.046 -4.080 9.337 1.00 89.81 87 GLN A N 1
ATOM 700 C CA . GLN A 1 87 ? -24.225 -3.623 10.456 1.00 89.81 87 GLN A CA 1
ATOM 701 C C . GLN A 1 87 ? -23.033 -2.820 9.943 1.00 89.81 87 GLN A C 1
ATOM 703 O O . GLN A 1 87 ? -22.231 -3.335 9.162 1.00 89.81 87 GLN A O 1
ATOM 708 N N . SER A 1 88 ? -22.889 -1.592 10.437 1.00 95.56 88 SER A N 1
ATOM 709 C CA . SER A 1 88 ? -21.713 -0.752 10.216 1.00 95.56 88 SER A CA 1
ATOM 710 C C . SER A 1 88 ? -21.198 -0.182 11.532 1.00 95.56 88 SER A C 1
ATOM 712 O O . SER A 1 88 ? -21.986 0.193 12.400 1.00 95.56 88 SER A O 1
ATOM 714 N N . SER A 1 89 ? -19.884 -0.079 11.659 1.00 97.81 89 SER A N 1
ATOM 715 C CA . SER A 1 89 ? -19.214 0.564 12.790 1.00 97.81 89 SER A CA 1
ATOM 716 C C . SER A 1 89 ? -17.927 1.214 12.319 1.00 97.81 89 SER A C 1
ATOM 718 O O . SER A 1 89 ? -17.268 0.715 11.405 1.00 97.81 89 SER A O 1
ATOM 720 N N . GLU A 1 90 ? -17.575 2.341 12.923 1.00 98.00 90 GLU A N 1
ATOM 721 C CA . GLU A 1 90 ? -16.394 3.101 12.546 1.00 98.00 90 GLU A CA 1
ATOM 722 C C . GLU A 1 90 ? -15.741 3.764 13.751 1.00 98.00 90 GLU A C 1
ATOM 724 O O . GLU A 1 90 ? -16.388 4.054 14.755 1.00 98.00 90 GLU A O 1
ATOM 729 N N . VAL A 1 91 ? -14.441 4.003 13.624 1.00 98.31 91 VAL A N 1
ATOM 730 C CA . VAL A 1 91 ? -13.647 4.763 14.586 1.00 98.31 91 VAL A CA 1
ATOM 731 C C . VAL A 1 91 ? -12.716 5.697 13.830 1.00 98.31 91 VAL A C 1
ATOM 733 O O . VAL A 1 91 ? -12.062 5.297 12.861 1.00 98.31 91 VAL A O 1
ATOM 736 N N . THR A 1 92 ? -12.639 6.938 14.300 1.00 97.88 92 THR A N 1
ATOM 737 C CA . THR A 1 92 ? -11.766 7.977 13.757 1.00 97.88 92 THR A CA 1
ATOM 738 C C . THR A 1 92 ? -10.744 8.388 14.806 1.00 97.88 92 THR A C 1
ATOM 740 O O . THR A 1 92 ? -11.075 8.536 15.979 1.00 97.88 92 THR A O 1
ATOM 743 N N . PHE A 1 93 ? -9.490 8.539 14.393 1.00 96.69 93 PHE A N 1
ATOM 744 C CA . PHE A 1 93 ? -8.378 8.871 15.279 1.00 96.69 93 PHE A CA 1
ATOM 745 C C . PHE A 1 93 ? -7.245 9.538 14.491 1.00 96.69 93 PHE A C 1
ATOM 747 O O . PHE A 1 93 ? -7.082 9.311 13.291 1.00 96.69 93 PHE A O 1
ATOM 754 N N . ASN A 1 94 ? -6.421 10.346 15.158 1.00 94.81 94 ASN A N 1
ATOM 755 C CA . ASN A 1 94 ? -5.240 10.953 14.537 1.00 94.81 94 ASN A CA 1
ATOM 756 C C . ASN A 1 94 ? -3.993 10.075 14.741 1.00 94.81 94 ASN A C 1
ATOM 758 O O . ASN A 1 94 ? -3.225 9.818 13.804 1.00 94.81 94 ASN A O 1
ATOM 762 N N . TYR A 1 95 ? -3.813 9.583 15.970 1.00 94.19 95 TYR A N 1
ATOM 763 C CA . TYR A 1 95 ? -2.668 8.771 16.377 1.00 94.19 95 TYR A CA 1
ATOM 764 C C . TYR A 1 95 ? -3.087 7.706 17.395 1.00 94.19 95 TYR A C 1
ATOM 766 O O . TYR A 1 95 ? -3.888 7.968 18.288 1.00 94.19 95 TYR A O 1
ATOM 774 N N . THR A 1 96 ? -2.507 6.510 17.295 1.00 95.75 96 THR A N 1
ATOM 775 C CA . THR A 1 96 ? -2.814 5.395 18.192 1.00 95.75 96 THR A CA 1
ATOM 776 C C . THR A 1 96 ? -1.552 4.662 18.637 1.00 95.75 96 THR A C 1
ATOM 778 O O . THR A 1 96 ? -0.597 4.503 17.878 1.00 95.75 96 THR A O 1
ATOM 781 N N . ILE A 1 97 ? -1.558 4.180 19.879 1.00 95.88 97 ILE A N 1
ATOM 782 C CA . ILE A 1 97 ? -0.550 3.245 20.400 1.00 95.88 97 ILE A CA 1
ATOM 783 C C . ILE A 1 97 ? -1.047 1.793 20.386 1.00 95.88 97 ILE A C 1
ATOM 785 O O . ILE A 1 97 ? -0.311 0.891 20.782 1.00 95.88 97 ILE A O 1
ATOM 789 N N . ASN A 1 98 ? -2.288 1.550 19.947 1.00 97.81 98 ASN A N 1
ATOM 790 C CA . ASN A 1 98 ? -2.842 0.205 19.870 1.00 97.81 98 ASN A CA 1
ATOM 791 C C . ASN A 1 98 ? -2.102 -0.604 18.790 1.00 97.81 98 ASN A C 1
ATOM 793 O O . ASN A 1 98 ? -2.059 -0.216 17.621 1.00 97.81 98 ASN A O 1
ATOM 797 N N . GLY A 1 99 ? -1.515 -1.737 19.184 1.00 98.12 99 GLY A N 1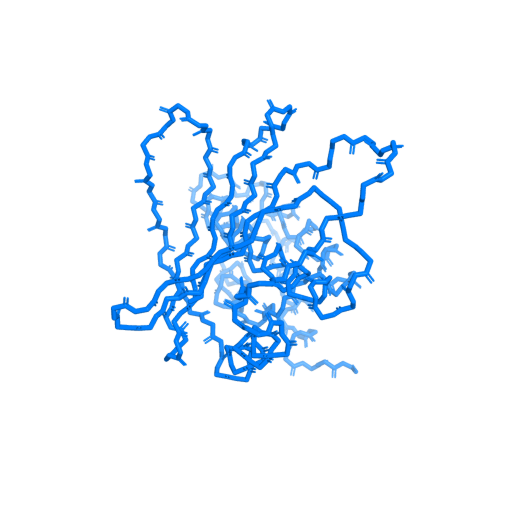
ATOM 798 C CA . GLY A 1 99 ? -0.689 -2.562 18.301 1.00 98.12 99 GLY A CA 1
ATOM 799 C C . GLY A 1 99 ? -1.448 -3.146 17.106 1.00 98.12 99 GLY A C 1
ATOM 800 O O . GLY A 1 99 ? -0.926 -3.116 15.993 1.00 98.12 99 GLY A O 1
ATOM 801 N N . ALA A 1 100 ? -2.680 -3.625 17.306 1.00 98.25 100 ALA A N 1
ATOM 802 C CA . ALA A 1 100 ? -3.506 -4.170 16.226 1.00 98.25 100 ALA A CA 1
ATOM 803 C C . ALA A 1 100 ? -3.930 -3.070 15.242 1.00 98.25 100 ALA A C 1
ATOM 805 O O . ALA A 1 100 ? -3.824 -3.250 14.030 1.00 98.25 100 ALA A O 1
ATOM 806 N N . ALA A 1 101 ? -4.316 -1.896 15.755 1.00 98.38 101 ALA A N 1
ATOM 807 C CA . ALA A 1 101 ? -4.635 -0.743 14.919 1.00 98.38 101 ALA A CA 1
ATOM 808 C C . ALA A 1 101 ? -3.417 -0.289 14.101 1.00 98.38 101 ALA A C 1
ATOM 810 O O . ALA A 1 101 ? -3.543 -0.069 12.901 1.00 98.38 101 ALA A O 1
ATOM 811 N N . ASN A 1 102 ? -2.226 -0.224 14.704 1.00 98.19 102 ASN A N 1
ATOM 812 C CA . ASN A 1 102 ? -0.999 0.130 13.989 1.00 98.19 102 ASN A CA 1
ATOM 813 C C . ASN A 1 102 ? -0.644 -0.877 12.886 1.00 98.19 102 ASN A C 1
ATOM 815 O O . ASN A 1 102 ? -0.296 -0.463 11.782 1.00 98.19 102 ASN A O 1
ATOM 819 N N . GLN A 1 103 ? -0.795 -2.183 13.129 1.00 98.44 103 GLN A N 1
ATOM 820 C CA . GLN A 1 103 ? -0.615 -3.188 12.074 1.00 98.44 103 GLN A CA 1
ATOM 821 C C . GLN A 1 103 ? -1.614 -3.006 10.927 1.00 98.44 103 GLN A C 1
ATOM 823 O O . GLN A 1 103 ? -1.243 -3.121 9.761 1.00 98.44 103 GLN A O 1
ATOM 828 N N . LEU A 1 104 ? -2.868 -2.690 11.248 1.00 98.38 104 LEU A N 1
ATOM 829 C CA . LEU A 1 104 ? -3.912 -2.449 10.261 1.00 98.38 104 LEU A CA 1
ATOM 830 C C . LEU A 1 104 ? -3.610 -1.198 9.415 1.00 98.38 104 LEU A C 1
ATOM 832 O O . LEU A 1 104 ? -3.741 -1.251 8.195 1.00 98.38 104 LEU A O 1
ATOM 836 N N . ILE A 1 105 ? -3.121 -0.113 10.035 1.00 98.31 105 ILE A N 1
ATOM 837 C CA . ILE A 1 105 ? -2.639 1.087 9.324 1.00 98.31 105 ILE A CA 1
ATOM 838 C C . ILE A 1 105 ? -1.514 0.707 8.360 1.00 98.31 105 ILE A C 1
ATOM 840 O O . ILE A 1 105 ? -1.585 1.058 7.187 1.00 98.31 105 ILE A O 1
ATOM 844 N N . MET A 1 106 ? -0.502 -0.031 8.832 1.00 98.44 106 MET A N 1
ATOM 845 C CA . MET A 1 106 ? 0.637 -0.437 8.002 1.00 98.44 106 MET A CA 1
ATOM 846 C C . MET A 1 106 ? 0.200 -1.246 6.778 1.00 98.44 106 MET A C 1
ATOM 848 O O . MET A 1 106 ? 0.709 -1.016 5.686 1.00 98.44 106 MET A O 1
ATOM 852 N N . ILE A 1 107 ? -0.756 -2.166 6.944 1.00 98.69 107 ILE A N 1
ATOM 853 C CA . ILE A 1 107 ? -1.288 -2.955 5.828 1.00 98.69 107 ILE A CA 1
ATOM 854 C C . ILE A 1 107 ? -1.997 -2.048 4.820 1.00 98.69 107 ILE A C 1
ATOM 856 O O . ILE A 1 107 ? -1.683 -2.100 3.635 1.00 98.69 107 ILE A O 1
ATOM 860 N N . PHE A 1 108 ? -2.929 -1.203 5.266 1.00 98.69 108 PHE A N 1
ATOM 861 C CA . PHE A 1 108 ? -3.708 -0.367 4.351 1.00 98.69 108 PHE A CA 1
ATOM 862 C C . PHE A 1 108 ? -2.873 0.709 3.652 1.00 98.69 108 PHE A C 1
ATOM 864 O O . PHE A 1 108 ? -3.000 0.879 2.440 1.00 98.69 108 PHE A O 1
ATOM 871 N N . GLU A 1 109 ? -1.993 1.405 4.376 1.00 97.94 109 GLU A N 1
ATOM 872 C CA . GLU A 1 109 ? -1.076 2.376 3.768 1.00 97.94 109 GLU A CA 1
ATOM 873 C C . GLU A 1 109 ? -0.078 1.679 2.827 1.00 97.94 109 GLU A C 1
ATOM 875 O O . GLU A 1 109 ? 0.238 2.211 1.764 1.00 97.94 109 GLU A O 1
ATOM 880 N N . GLY A 1 110 ? 0.360 0.459 3.156 1.00 98.38 110 GLY A N 1
ATOM 881 C CA . GLY A 1 110 ? 1.189 -0.365 2.278 1.00 98.38 110 GLY A CA 1
ATOM 882 C C . GLY A 1 110 ? 0.473 -0.788 0.989 1.00 98.38 110 GLY A C 1
ATOM 883 O O . GLY A 1 110 ? 1.068 -0.720 -0.086 1.00 98.38 110 GLY A O 1
ATOM 884 N N . LEU A 1 111 ? -0.805 -1.179 1.067 1.00 98.62 111 LEU A N 1
ATOM 885 C CA . LEU A 1 111 ? -1.626 -1.504 -0.106 1.00 98.62 111 LEU A CA 1
ATOM 886 C C . LEU A 1 111 ? -1.819 -0.281 -1.007 1.00 98.62 111 LEU A C 1
ATOM 888 O O . LEU A 1 111 ? -1.623 -0.383 -2.215 1.00 98.62 111 LEU A O 1
ATOM 892 N N . ALA A 1 112 ? -2.135 0.880 -0.425 1.00 98.00 112 ALA A N 1
ATOM 893 C CA . ALA A 1 112 ? -2.207 2.141 -1.158 1.00 98.00 112 ALA A CA 1
ATOM 894 C C . ALA A 1 112 ? -0.888 2.428 -1.891 1.00 98.00 112 ALA A C 1
ATOM 896 O O . ALA A 1 112 ? -0.873 2.625 -3.104 1.00 98.00 112 ALA A O 1
ATOM 897 N N . ARG A 1 113 ? 0.238 2.345 -1.172 1.00 97.81 113 ARG A N 1
ATOM 898 C CA . ARG A 1 113 ? 1.575 2.574 -1.730 1.00 97.81 113 ARG A CA 1
ATOM 899 C C . ARG A 1 113 ? 1.916 1.615 -2.870 1.00 97.81 113 ARG A C 1
ATOM 901 O O . ARG A 1 113 ? 2.538 2.007 -3.855 1.00 97.81 113 ARG A O 1
ATOM 908 N N . GLN A 1 114 ? 1.509 0.356 -2.747 1.00 98.12 114 GLN A N 1
ATOM 909 C CA . GLN A 1 114 ? 1.675 -0.658 -3.783 1.00 98.12 114 GLN A CA 1
ATOM 910 C C . GLN A 1 114 ? 0.920 -0.290 -5.070 1.00 98.12 114 GLN A C 1
ATOM 912 O O . GLN A 1 114 ? 1.479 -0.435 -6.160 1.00 98.12 114 GLN A O 1
ATOM 917 N N . GLN A 1 115 ? -0.312 0.217 -4.952 1.00 98.12 115 GLN A N 1
ATOM 918 C CA . GLN A 1 115 ? -1.095 0.666 -6.106 1.00 98.12 115 GLN A CA 1
ATOM 919 C C . GLN A 1 115 ? -0.505 1.928 -6.748 1.00 98.12 115 GLN A C 1
ATOM 921 O O . GLN A 1 115 ? -0.408 1.976 -7.975 1.00 98.12 115 GLN A O 1
ATOM 926 N N . GLU A 1 116 ? -0.006 2.888 -5.958 1.00 97.50 116 GLU A N 1
ATOM 927 C CA . GLU A 1 116 ? 0.716 4.056 -6.494 1.00 97.50 116 GLU A CA 1
ATOM 928 C C . GLU A 1 116 ? 1.908 3.631 -7.367 1.00 97.50 116 GLU A C 1
ATOM 930 O O . GLU A 1 116 ? 2.094 4.148 -8.471 1.00 97.50 116 GLU A O 1
ATOM 935 N N . HIS A 1 117 ? 2.712 2.660 -6.906 1.00 98.50 117 HIS A N 1
ATOM 936 C CA . HIS A 1 117 ? 3.849 2.141 -7.679 1.00 98.50 117 HIS A CA 1
ATOM 937 C C . HIS A 1 117 ? 3.406 1.475 -8.979 1.00 98.50 117 HIS A C 1
ATOM 939 O O . HIS A 1 117 ? 4.009 1.720 -10.027 1.00 98.50 117 HIS A O 1
ATOM 945 N N . LEU A 1 118 ? 2.354 0.654 -8.932 1.00 98.19 118 LEU A N 1
ATOM 946 C CA . LEU A 1 118 ? 1.820 -0.012 -10.118 1.00 98.19 118 LEU A CA 1
ATOM 947 C C . LEU A 1 118 ? 1.343 1.009 -11.161 1.00 98.19 118 LEU A C 1
ATOM 949 O O . LEU A 1 118 ? 1.766 0.945 -12.319 1.00 98.19 118 LEU A O 1
ATOM 953 N N . GLN A 1 119 ? 0.525 1.977 -10.744 1.00 96.81 119 GLN A N 1
ATOM 954 C CA . GLN A 1 119 ? 0.012 3.037 -11.614 1.00 96.81 119 GLN A CA 1
ATOM 955 C C . GLN A 1 119 ? 1.144 3.885 -12.196 1.00 96.81 119 GLN A C 1
ATOM 957 O O . GLN A 1 119 ? 1.168 4.149 -13.401 1.00 96.81 119 GLN A O 1
ATOM 962 N N . LEU A 1 120 ? 2.124 4.266 -11.370 1.00 97.81 120 LEU A N 1
ATOM 963 C CA . LEU A 1 120 ? 3.280 5.034 -11.818 1.00 97.81 120 LEU A CA 1
ATOM 964 C C . LEU A 1 120 ? 4.076 4.268 -12.879 1.00 97.81 120 LEU A C 1
ATOM 966 O O . LEU A 1 120 ? 4.399 4.833 -13.923 1.00 97.81 120 LEU A O 1
ATOM 970 N N . LEU A 1 121 ? 4.379 2.988 -12.651 1.00 98.56 121 LEU A N 1
ATOM 971 C CA . LEU A 1 121 ? 5.116 2.168 -13.615 1.00 98.56 121 LEU A CA 1
ATOM 972 C C . LEU A 1 121 ? 4.354 2.045 -14.939 1.00 98.56 121 LEU A C 1
ATOM 974 O O . LEU A 1 121 ? 4.930 2.302 -15.997 1.00 98.56 121 LEU A O 1
ATOM 978 N N . GLN A 1 122 ? 3.058 1.732 -14.892 1.00 97.75 122 GLN A N 1
ATOM 979 C CA . GLN A 1 122 ? 2.209 1.640 -16.085 1.00 97.75 122 GLN A CA 1
ATOM 980 C C . GLN A 1 122 ? 2.152 2.963 -16.859 1.00 97.75 122 GLN A C 1
ATOM 982 O O . GLN A 1 122 ? 2.289 2.978 -18.087 1.00 97.75 122 GLN A O 1
ATOM 987 N N . HIS A 1 123 ? 2.011 4.083 -16.147 1.00 97.88 123 HIS A N 1
ATOM 988 C CA . HIS A 1 123 ? 2.014 5.413 -16.741 1.00 97.88 123 HIS A CA 1
ATOM 989 C C . HIS A 1 123 ? 3.352 5.717 -17.429 1.00 97.88 123 HIS A C 1
ATOM 991 O O . HIS A 1 123 ? 3.369 6.144 -18.584 1.00 97.88 123 HIS A O 1
ATOM 997 N N . ARG A 1 124 ? 4.488 5.446 -16.770 1.00 98.12 124 ARG A N 1
ATOM 998 C CA . ARG A 1 124 ? 5.826 5.672 -17.345 1.00 98.12 124 ARG A CA 1
ATOM 999 C C . ARG A 1 124 ? 6.075 4.807 -18.579 1.00 98.12 124 ARG A C 1
ATOM 1001 O O . ARG A 1 124 ? 6.524 5.326 -19.594 1.00 98.12 124 ARG A O 1
ATOM 1008 N N . ILE A 1 125 ? 5.698 3.529 -18.566 1.00 97.62 125 ILE A N 1
ATOM 1009 C CA . ILE A 1 125 ? 5.816 2.659 -19.754 1.00 97.62 125 ILE A CA 1
ATOM 1010 C C . ILE A 1 125 ? 5.097 3.267 -20.971 1.00 97.62 125 ILE A C 1
ATOM 1012 O O . ILE A 1 125 ? 5.594 3.178 -22.102 1.00 97.62 125 ILE A O 1
ATOM 1016 N N . ARG A 1 126 ? 3.930 3.883 -20.741 1.00 97.00 126 ARG A N 1
ATOM 1017 C CA . ARG A 1 126 ? 3.088 4.455 -21.794 1.00 97.00 126 ARG A CA 1
ATOM 1018 C C . ARG A 1 126 ? 3.561 5.832 -22.265 1.00 97.00 126 ARG A C 1
ATOM 1020 O O . ARG A 1 126 ? 3.588 6.056 -23.472 1.00 97.00 126 ARG A O 1
ATOM 1027 N N . TYR A 1 127 ? 3.922 6.724 -21.344 1.00 97.56 127 TYR A N 1
ATOM 1028 C CA . TYR A 1 127 ? 4.103 8.152 -21.636 1.00 97.56 127 TYR A CA 1
ATOM 1029 C C . TYR A 1 127 ? 5.521 8.689 -21.379 1.00 97.56 127 TYR A C 1
ATOM 1031 O O . TYR A 1 127 ? 5.892 9.698 -21.968 1.00 97.56 127 TYR A O 1
ATOM 1039 N N . ASP A 1 128 ? 6.332 8.030 -20.545 1.00 96.81 128 ASP A N 1
ATOM 1040 C CA . ASP A 1 128 ? 7.695 8.466 -20.201 1.00 96.81 128 ASP A CA 1
ATOM 1041 C C . ASP A 1 128 ? 8.613 7.265 -19.919 1.00 96.81 128 ASP A C 1
ATOM 1043 O O . ASP A 1 128 ? 8.876 6.880 -18.773 1.00 96.81 128 ASP A O 1
ATOM 1047 N N . ARG A 1 129 ? 9.110 6.658 -21.000 1.00 96.06 129 ARG A N 1
ATOM 1048 C CA . ARG A 1 129 ? 9.965 5.464 -20.922 1.00 96.06 129 ARG A CA 1
ATOM 1049 C C . ARG A 1 129 ? 11.326 5.736 -20.283 1.00 96.06 129 ARG A C 1
ATOM 1051 O O . ARG A 1 129 ? 11.920 4.812 -19.729 1.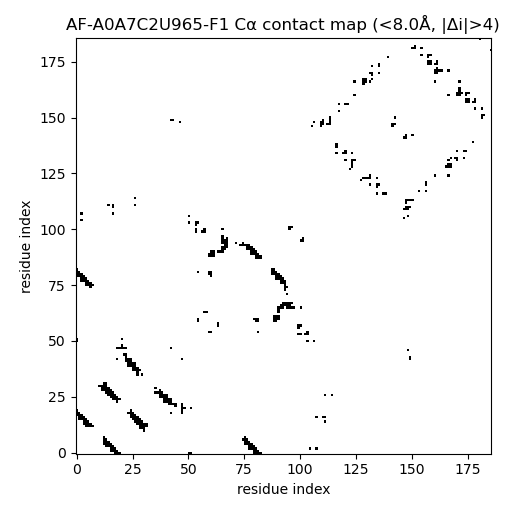00 96.06 129 ARG A O 1
ATOM 1058 N N . LEU A 1 130 ? 11.817 6.976 -20.341 1.00 96.69 130 LEU A N 1
ATOM 1059 C CA . LEU A 1 130 ? 13.078 7.369 -19.704 1.00 96.69 130 LEU A CA 1
ATOM 1060 C C . LEU A 1 130 ? 12.927 7.396 -18.175 1.00 96.69 130 LEU A C 1
ATOM 1062 O O . LEU A 1 130 ? 13.841 6.992 -17.454 1.00 96.69 130 LEU A O 1
ATOM 1066 N N . GLY A 1 131 ? 11.746 7.775 -17.680 1.00 97.75 131 GLY A N 1
ATOM 1067 C CA . GLY A 1 131 ? 11.412 7.795 -16.257 1.00 97.75 131 GLY A CA 1
ATOM 1068 C C . GLY A 1 131 ? 11.199 6.425 -15.600 1.00 97.75 131 GLY A C 1
ATOM 1069 O O . GLY A 1 131 ? 11.136 6.354 -14.370 1.00 97.75 131 GLY A O 1
ATOM 1070 N N . VAL A 1 132 ? 11.124 5.326 -16.364 1.00 98.56 132 VAL A N 1
ATOM 1071 C CA . VAL A 1 132 ? 10.858 3.976 -15.820 1.00 98.56 132 VAL A CA 1
ATOM 1072 C C . VAL A 1 132 ? 11.921 3.548 -14.805 1.00 98.56 132 VAL A C 1
ATOM 1074 O O . VAL A 1 132 ? 11.575 3.004 -13.760 1.00 98.56 132 VAL A O 1
ATOM 1077 N N . ASN A 1 133 ? 13.208 3.831 -15.051 1.00 98.44 133 ASN A N 1
ATOM 1078 C CA . ASN A 1 133 ? 14.265 3.461 -14.100 1.00 98.44 133 ASN A CA 1
ATOM 1079 C C . ASN A 1 133 ? 14.081 4.147 -12.735 1.00 98.44 133 ASN A C 1
ATOM 1081 O O . ASN A 1 133 ? 14.293 3.523 -11.700 1.00 98.44 133 ASN A O 1
ATOM 1085 N N . ASN A 1 134 ? 13.669 5.419 -12.729 1.00 98.44 134 ASN A N 1
ATOM 1086 C CA . ASN A 1 134 ? 13.431 6.161 -11.493 1.00 98.44 134 ASN A CA 1
ATOM 1087 C C . ASN A 1 134 ? 12.214 5.614 -10.730 1.00 98.44 134 ASN A C 1
ATOM 1089 O O . ASN A 1 134 ? 12.262 5.452 -9.515 1.00 98.44 134 ASN A O 1
ATOM 1093 N N . ALA A 1 135 ? 11.142 5.261 -11.444 1.00 98.56 135 ALA A N 1
ATOM 1094 C CA . ALA A 1 135 ? 9.982 4.611 -10.838 1.00 98.56 135 ALA A CA 1
ATOM 1095 C C . ALA A 1 135 ? 10.350 3.252 -10.208 1.00 98.56 135 ALA A C 1
ATOM 1097 O O . ALA A 1 135 ? 9.960 2.976 -9.075 1.00 98.56 135 ALA A 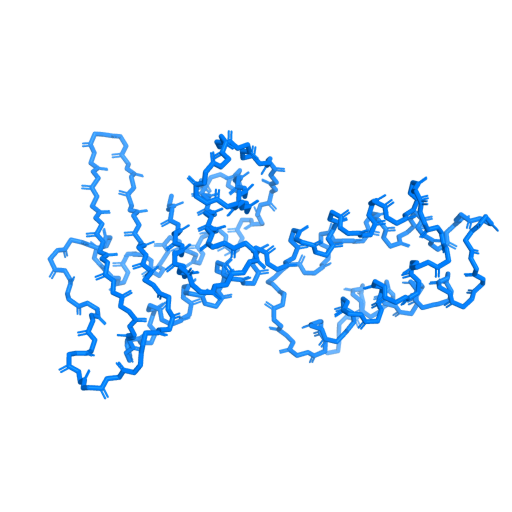O 1
ATOM 1098 N N . LEU A 1 136 ? 11.170 2.443 -10.888 1.00 98.75 136 LEU A N 1
ATOM 1099 C CA . LEU A 1 136 ? 11.670 1.177 -10.343 1.00 98.75 136 LEU A CA 1
ATOM 1100 C C . LEU A 1 136 ? 12.557 1.365 -9.107 1.00 98.75 136 LEU A C 1
ATOM 1102 O O . LEU A 1 136 ? 12.467 0.566 -8.184 1.00 98.75 136 LEU A O 1
ATOM 1106 N N . LEU A 1 137 ? 13.397 2.405 -9.065 1.00 98.50 137 LEU A N 1
ATOM 1107 C CA . LEU A 1 137 ? 14.202 2.732 -7.881 1.00 98.50 137 LEU A CA 1
ATOM 1108 C C . LEU A 1 137 ? 13.325 3.052 -6.665 1.00 98.50 137 LEU A C 1
ATOM 1110 O O . LEU A 1 137 ? 13.608 2.589 -5.560 1.00 98.50 137 LEU A O 1
ATOM 1114 N N . ASN A 1 138 ? 12.245 3.808 -6.869 1.00 98.06 138 ASN A N 1
ATOM 1115 C CA . ASN A 1 138 ? 11.299 4.128 -5.803 1.00 98.06 138 ASN A CA 1
ATOM 1116 C C . ASN A 1 138 ? 10.580 2.872 -5.297 1.00 98.06 138 ASN A C 1
ATOM 1118 O O . ASN A 1 138 ? 10.507 2.659 -4.087 1.00 98.06 138 ASN A O 1
ATOM 1122 N N . PHE A 1 139 ? 10.110 2.018 -6.211 1.00 98.56 139 PHE A N 1
ATOM 1123 C CA . PHE A 1 139 ? 9.517 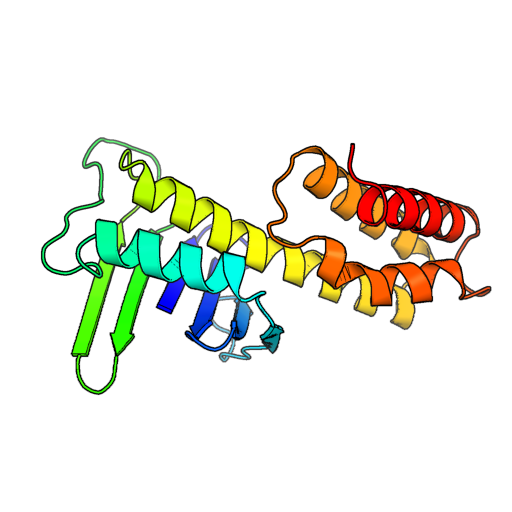0.728 -5.857 1.00 98.56 139 PHE A CA 1
ATOM 1124 C C . PHE A 1 139 ? 10.504 -0.161 -5.089 1.00 98.56 139 PHE A C 1
ATOM 1126 O O . PHE A 1 139 ? 10.175 -0.695 -4.032 1.00 98.56 139 PHE A O 1
ATOM 1133 N N . GLU A 1 140 ? 11.740 -0.280 -5.577 1.00 98.31 140 GLU A N 1
ATOM 1134 C CA . GLU A 1 140 ? 12.785 -1.091 -4.953 1.00 98.31 140 GLU A CA 1
ATOM 1135 C C . GLU A 1 140 ? 13.145 -0.590 -3.546 1.00 98.31 140 GLU A C 1
ATOM 1137 O O . GLU A 1 140 ? 13.384 -1.397 -2.648 1.00 98.31 140 GLU A O 1
ATOM 1142 N N . SER A 1 141 ? 13.138 0.726 -3.322 1.00 98.38 141 SER A N 1
ATOM 1143 C CA . SER A 1 141 ? 13.339 1.325 -1.998 1.00 98.38 141 SER A CA 1
ATOM 1144 C C . SER A 1 141 ? 12.258 0.891 -1.000 1.00 98.38 141 SER A C 1
ATOM 1146 O O . SER A 1 141 ? 12.582 0.443 0.104 1.00 98.38 141 SER A O 1
ATOM 1148 N N . ASP A 1 142 ? 10.982 0.957 -1.389 1.00 98.19 142 ASP A N 1
ATOM 1149 C CA . ASP A 1 142 ? 9.867 0.557 -0.520 1.00 98.19 142 ASP A CA 1
ATOM 1150 C C . ASP A 1 142 ? 9.803 -0.967 -0.325 1.00 98.19 142 ASP A C 1
ATOM 1152 O O . ASP A 1 142 ? 9.501 -1.442 0.776 1.00 98.19 142 ASP A O 1
ATOM 1156 N N . LEU A 1 143 ? 10.192 -1.736 -1.347 1.00 97.31 143 LEU A N 1
ATOM 1157 C CA . LEU A 1 143 ? 10.392 -3.181 -1.249 1.00 97.31 143 LEU A CA 1
ATOM 1158 C C . LEU A 1 143 ? 11.482 -3.523 -0.220 1.00 97.31 143 LEU A C 1
ATOM 1160 O O . LEU A 1 143 ? 11.269 -4.358 0.657 1.00 97.31 143 LEU A O 1
ATOM 1164 N N . ASN A 1 144 ? 12.636 -2.849 -0.277 1.00 96.88 144 ASN A N 1
ATOM 1165 C CA . ASN A 1 144 ? 13.745 -3.056 0.664 1.00 96.88 144 ASN A CA 1
ATOM 1166 C C . ASN A 1 144 ? 13.345 -2.747 2.113 1.00 96.88 144 ASN A C 1
ATOM 1168 O O . ASN A 1 144 ? 13.820 -3.396 3.044 1.00 96.88 144 ASN A O 1
ATOM 1172 N N . ARG A 1 145 ? 12.460 -1.765 2.303 1.00 97.19 145 ARG A N 1
ATOM 1173 C CA . ARG A 1 145 ? 11.928 -1.363 3.612 1.00 97.19 145 ARG A CA 1
ATOM 1174 C C . ARG A 1 145 ? 10.779 -2.248 4.103 1.00 97.19 145 ARG A C 1
ATOM 1176 O O . ARG A 1 145 ? 10.286 -2.008 5.200 1.00 97.19 145 ARG A O 1
ATOM 1183 N N . LYS A 1 146 ? 10.368 -3.260 3.325 1.00 96.06 146 LYS A N 1
ATOM 1184 C CA . LYS A 1 146 ? 9.241 -4.162 3.628 1.00 96.06 146 LYS A CA 1
ATOM 1185 C C . LYS A 1 146 ? 7.925 -3.409 3.873 1.00 96.06 146 LYS A C 1
ATOM 1187 O O . LYS A 1 146 ? 7.134 -3.797 4.725 1.00 96.06 146 LYS A O 1
ATOM 1192 N N . ILE A 1 147 ? 7.714 -2.312 3.140 1.00 96.94 147 ILE A N 1
ATOM 1193 C CA . ILE A 1 147 ? 6.492 -1.492 3.231 1.00 96.94 147 ILE A CA 1
ATOM 1194 C C . ILE A 1 147 ? 5.335 -2.154 2.473 1.00 96.94 147 ILE A C 1
ATOM 1196 O O . ILE A 1 147 ? 4.177 -2.014 2.854 1.00 96.94 147 ILE A O 1
ATOM 1200 N N . LEU A 1 148 ? 5.652 -2.859 1.388 1.00 97.69 148 LEU A N 1
ATOM 1201 C CA . LEU A 1 148 ? 4.677 -3.392 0.443 1.00 97.69 148 LEU A CA 1
ATOM 1202 C C . LEU A 1 148 ? 4.115 -4.732 0.949 1.00 97.69 148 LEU A C 1
ATOM 1204 O O . LEU A 1 148 ? 4.914 -5.643 1.180 1.00 97.69 148 LEU A O 1
ATOM 1208 N N . PRO A 1 149 ? 2.787 -4.874 1.125 1.00 97.44 149 PRO A N 1
ATOM 1209 C CA . PRO A 1 149 ? 2.199 -6.097 1.667 1.00 97.44 149 PRO A CA 1
ATOM 1210 C C . PRO A 1 149 ? 2.250 -7.302 0.721 1.00 97.44 149 PRO A C 1
ATOM 1212 O O . PRO A 1 149 ? 2.468 -8.410 1.198 1.00 97.44 149 PRO A O 1
ATOM 1215 N N . GLU A 1 150 ? 2.063 -7.091 -0.587 1.00 97.38 150 GLU A N 1
ATOM 1216 C CA . GLU A 1 150 ? 2.049 -8.144 -1.619 1.00 97.38 150 GLU A CA 1
ATOM 1217 C C . GLU A 1 150 ? 2.843 -7.696 -2.865 1.00 97.38 150 GLU A C 1
ATOM 1219 O O . GLU A 1 150 ? 2.278 -7.519 -3.954 1.00 97.38 150 GLU A O 1
ATOM 1224 N N . PRO A 1 151 ? 4.158 -7.434 -2.743 1.00 97.25 151 PRO A N 1
ATOM 1225 C CA . PRO A 1 151 ? 4.961 -6.883 -3.835 1.00 97.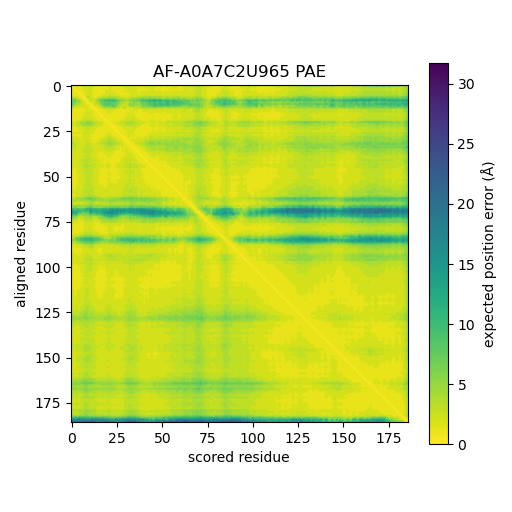25 151 PRO A CA 1
ATOM 1226 C C . PRO A 1 151 ? 4.995 -7.770 -5.092 1.00 97.25 151 PRO A C 1
ATOM 1228 O O . PRO A 1 151 ? 5.205 -7.265 -6.195 1.00 97.25 151 PRO A O 1
ATOM 1231 N N . GLU A 1 152 ? 4.746 -9.072 -4.958 1.00 96.69 152 GLU A N 1
ATOM 1232 C 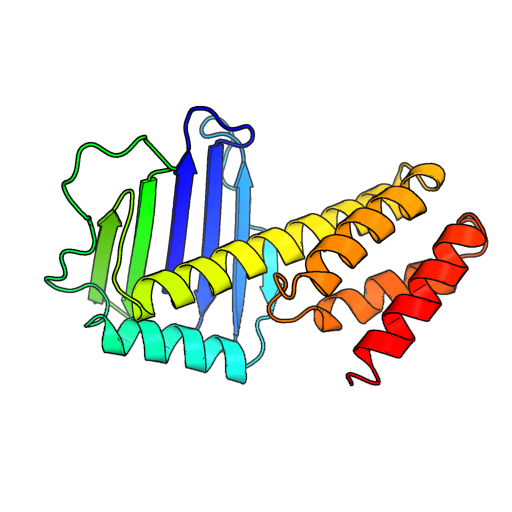CA . GLU A 1 152 ? 4.590 -10.026 -6.057 1.00 96.69 152 GLU A CA 1
ATOM 1233 C C . GLU A 1 152 ? 3.455 -9.658 -7.025 1.00 96.69 152 GLU A C 1
ATOM 1235 O O . GLU A 1 152 ? 3.514 -10.016 -8.202 1.00 96.69 152 GLU A O 1
ATOM 1240 N N . ARG A 1 153 ? 2.464 -8.865 -6.590 1.00 96.19 153 ARG A N 1
ATOM 1241 C CA . ARG A 1 153 ? 1.397 -8.344 -7.462 1.00 96.19 153 ARG A CA 1
ATOM 1242 C C . ARG A 1 153 ? 1.930 -7.450 -8.585 1.00 96.19 153 ARG A C 1
ATOM 1244 O O . ARG A 1 153 ? 1.236 -7.255 -9.579 1.00 96.19 153 ARG A O 1
ATOM 1251 N N . LEU A 1 154 ? 3.156 -6.931 -8.462 1.00 97.81 154 LEU A N 1
ATOM 1252 C CA . LEU A 1 154 ? 3.807 -6.130 -9.502 1.00 97.81 154 LEU A CA 1
ATOM 1253 C C . LEU A 1 154 ? 4.628 -6.967 -10.494 1.00 97.81 154 LEU A C 1
ATOM 1255 O O . LEU A 1 154 ? 5.131 -6.406 -11.468 1.00 97.81 154 LEU A O 1
ATOM 1259 N N . LEU A 1 155 ? 4.745 -8.289 -10.316 1.00 98.25 155 LEU A N 1
ATOM 1260 C CA . LEU A 1 155 ? 5.466 -9.153 -11.260 1.00 98.25 155 LEU A CA 1
ATOM 1261 C C . LEU A 1 155 ? 5.046 -8.936 -12.727 1.00 98.25 155 LEU A C 1
ATOM 1263 O O . LEU A 1 155 ? 5.946 -8.745 -13.543 1.00 98.25 155 LEU A O 1
ATOM 1267 N N . PRO A 1 156 ? 3.746 -8.836 -13.086 1.00 98.19 156 PRO A N 1
ATOM 1268 C CA . PRO A 1 156 ? 3.354 -8.643 -14.483 1.00 98.19 156 PRO A CA 1
ATOM 1269 C C . PRO A 1 156 ? 3.908 -7.357 -15.113 1.00 98.19 156 PRO A C 1
ATOM 1271 O O . PRO A 1 156 ? 4.391 -7.373 -16.246 1.00 98.19 156 PRO A O 1
ATOM 1274 N N . VAL A 1 157 ? 3.889 -6.231 -14.383 1.00 98.44 157 VAL A N 1
ATOM 1275 C CA . VAL A 1 157 ? 4.423 -4.962 -14.908 1.00 98.44 157 VAL A CA 1
ATOM 1276 C C . VAL A 1 157 ? 5.952 -4.985 -14.966 1.00 98.44 157 VAL A C 1
ATOM 1278 O O . VAL A 1 157 ? 6.543 -4.453 -15.905 1.00 98.44 157 VAL A O 1
ATOM 1281 N N . LEU A 1 158 ? 6.611 -5.645 -14.011 1.00 98.75 158 LEU A N 1
ATOM 1282 C CA . LEU A 1 158 ? 8.063 -5.821 -14.029 1.00 98.75 158 LEU A CA 1
ATOM 1283 C C . LEU A 1 158 ? 8.502 -6.694 -15.212 1.00 98.75 158 LEU A C 1
ATOM 1285 O O . LEU A 1 158 ? 9.467 -6.358 -15.900 1.00 98.75 158 LEU A O 1
ATOM 1289 N N . GLU A 1 159 ? 7.785 -7.785 -15.483 1.00 98.62 159 GLU A N 1
ATOM 1290 C CA . GLU A 1 159 ? 8.037 -8.677 -16.617 1.00 98.62 159 GLU A CA 1
ATOM 1291 C C . GLU A 1 159 ? 7.866 -7.930 -17.941 1.00 98.62 159 GLU A C 1
ATOM 1293 O O . GLU A 1 159 ? 8.767 -7.970 -18.784 1.00 98.62 159 GLU A O 1
ATOM 1298 N N . GLN A 1 160 ? 6.785 -7.153 -18.077 1.00 98.44 160 GLN A N 1
ATOM 1299 C CA . GLN A 1 160 ? 6.573 -6.262 -19.217 1.00 98.44 160 GLN A CA 1
ATOM 1300 C C . GLN A 1 160 ? 7.755 -5.306 -19.413 1.00 98.44 160 GLN A C 1
ATOM 1302 O O . GLN A 1 160 ? 8.269 -5.186 -20.527 1.00 98.44 160 GLN A O 1
ATOM 1307 N N . ILE A 1 161 ? 8.220 -4.651 -18.343 1.00 98.62 161 ILE A N 1
ATOM 1308 C CA . ILE A 1 161 ? 9.372 -3.747 -18.421 1.00 98.62 161 ILE A CA 1
ATOM 1309 C C . ILE A 1 161 ? 10.615 -4.503 -18.886 1.00 98.62 161 ILE A C 1
ATOM 1311 O O . ILE A 1 161 ? 11.320 -4.037 -19.774 1.00 98.62 161 ILE A O 1
ATOM 1315 N N . SER A 1 162 ? 10.880 -5.677 -18.315 1.00 98.50 162 SER A N 1
ATOM 1316 C CA . SER A 1 162 ? 12.080 -6.466 -18.602 1.00 98.50 162 SER A CA 1
ATOM 1317 C C . SER A 1 162 ? 12.180 -6.941 -20.059 1.00 98.50 162 SER A C 1
ATOM 1319 O O . SER A 1 162 ? 13.293 -7.150 -20.563 1.00 98.50 162 SER A O 1
ATOM 1321 N N . ALA A 1 163 ? 11.030 -7.102 -20.721 1.00 98.06 163 ALA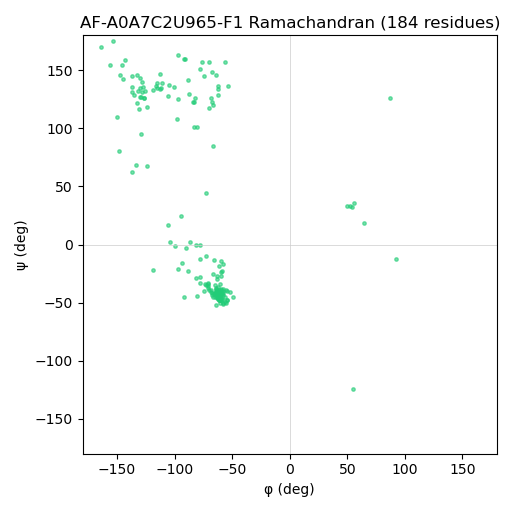 A N 1
ATOM 1322 C CA . ALA A 1 163 ? 10.900 -7.616 -22.079 1.00 98.06 163 ALA A CA 1
ATOM 1323 C C . ALA A 1 163 ? 10.775 -6.513 -23.149 1.00 98.06 163 ALA A C 1
ATOM 1325 O O . ALA A 1 163 ? 11.074 -6.765 -24.316 1.00 98.06 163 ALA A O 1
ATOM 1326 N N . ASP A 1 164 ? 10.374 -5.287 -22.790 1.00 97.56 164 ASP A N 1
ATOM 1327 C CA . ASP A 1 164 ? 10.142 -4.207 -23.760 1.00 97.56 164 ASP A CA 1
ATOM 1328 C C . ASP A 1 164 ? 11.449 -3.523 -24.199 1.00 97.56 164 ASP A C 1
ATOM 1330 O O . ASP A 1 164 ? 11.978 -2.645 -23.519 1.00 97.56 164 ASP A O 1
ATOM 1334 N N . SER A 1 165 ? 11.951 -3.877 -25.384 1.00 96.62 165 SER A N 1
ATOM 1335 C CA . SER A 1 165 ? 13.182 -3.322 -25.977 1.00 96.62 165 SER A CA 1
ATOM 1336 C C . SER A 1 165 ? 13.190 -1.798 -26.161 1.00 96.62 165 SER A C 1
ATOM 1338 O O . SER A 1 165 ? 14.265 -1.218 -26.305 1.00 96.62 165 SER A O 1
ATOM 1340 N N . ARG A 1 166 ? 12.029 -1.130 -26.117 1.00 96.56 166 ARG A N 1
ATOM 1341 C CA . ARG A 1 166 ? 11.919 0.338 -26.192 1.00 96.56 166 ARG A CA 1
ATOM 1342 C C . ARG A 1 166 ? 12.260 1.024 -24.869 1.00 96.56 166 ARG A C 1
ATOM 1344 O O . ARG A 1 166 ? 12.378 2.248 -24.833 1.00 96.56 166 ARG A O 1
ATOM 1351 N N . ILE A 1 167 ? 12.364 0.269 -23.776 1.00 97.75 167 ILE A N 1
ATOM 1352 C CA . ILE A 1 167 ? 12.762 0.768 -22.461 1.00 97.75 167 ILE A CA 1
ATOM 1353 C C . ILE A 1 167 ? 14.290 0.705 -22.330 1.00 97.75 167 ILE A C 1
ATOM 1355 O O . ILE A 1 167 ? 14.939 -0.247 -22.770 1.00 97.75 167 ILE A O 1
ATOM 1359 N N . VAL A 1 168 ? 14.877 1.721 -21.690 1.00 96.56 168 VAL A N 1
ATOM 1360 C CA . VAL A 1 168 ? 16.329 1.821 -21.471 1.00 96.56 168 VAL A CA 1
ATOM 1361 C C . VAL A 1 168 ? 16.861 0.559 -20.786 1.00 96.56 168 VAL A C 1
ATOM 1363 O O . VAL A 1 168 ? 16.266 0.063 -19.829 1.00 96.56 168 VAL A O 1
ATOM 1366 N N . ASP A 1 169 ? 18.000 0.043 -21.259 1.00 97.94 169 ASP A N 1
ATOM 1367 C CA . ASP A 1 169 ? 18.550 -1.246 -20.814 1.00 97.94 169 ASP A CA 1
ATOM 1368 C C . ASP A 1 169 ? 18.736 -1.340 -19.293 1.00 97.94 169 ASP A C 1
ATOM 1370 O O . ASP A 1 169 ? 18.350 -2.337 -18.688 1.00 97.94 169 ASP A O 1
ATOM 1374 N N . ILE A 1 170 ? 19.196 -0.260 -18.652 1.00 98.00 170 ILE A N 1
ATOM 1375 C CA . ILE A 1 170 ? 19.362 -0.204 -17.193 1.00 98.00 170 ILE A CA 1
ATOM 1376 C C . ILE A 1 170 ? 18.055 -0.467 -16.427 1.00 98.00 170 ILE A C 1
ATOM 1378 O O . ILE A 1 170 ? 18.061 -1.164 -15.414 1.00 98.00 170 ILE A O 1
ATOM 1382 N N . ALA A 1 171 ? 16.918 0.035 -16.922 1.00 98.50 171 ALA A N 1
ATOM 1383 C CA . ALA A 1 171 ? 15.617 -0.204 -16.303 1.00 98.50 171 ALA A CA 1
ATOM 1384 C C . ALA A 1 171 ? 15.182 -1.663 -16.486 1.00 98.50 171 ALA A C 1
ATOM 1386 O O . ALA A 1 171 ? 14.660 -2.275 -15.557 1.00 98.50 171 ALA A O 1
ATOM 1387 N N . ARG A 1 172 ? 15.449 -2.246 -17.661 1.00 98.75 172 ARG A N 1
ATOM 1388 C CA . ARG A 1 172 ? 15.161 -3.660 -17.940 1.00 98.75 172 ARG A CA 1
ATOM 1389 C C . ARG A 1 172 ? 15.969 -4.582 -17.035 1.00 98.75 172 ARG A C 1
ATOM 1391 O O . ARG A 1 172 ? 15.407 -5.501 -16.448 1.00 98.75 172 ARG A O 1
ATOM 1398 N N . GLN A 1 173 ? 17.267 -4.316 -16.882 1.00 98.62 173 GLN A N 1
ATOM 1399 C CA . GLN A 1 173 ? 18.140 -5.059 -15.971 1.00 98.62 173 GLN A CA 1
ATOM 1400 C C . GLN A 1 173 ? 17.659 -4.954 -14.517 1.00 98.62 173 GLN A C 1
ATOM 1402 O O . GLN A 1 173 ? 17.577 -5.970 -13.827 1.00 98.62 173 GLN A O 1
ATOM 1407 N N . ARG A 1 174 ? 17.264 -3.754 -14.070 1.00 98.62 174 ARG A N 1
ATOM 1408 C CA . ARG A 1 174 ? 16.701 -3.547 -12.729 1.00 98.62 174 ARG A CA 1
ATOM 1409 C C . ARG A 1 174 ? 15.409 -4.333 -12.520 1.00 98.62 174 ARG A C 1
ATOM 1411 O O . ARG A 1 174 ? 15.279 -5.008 -11.506 1.00 98.62 174 ARG A O 1
ATOM 1418 N N . ALA A 1 175 ? 14.485 -4.297 -13.480 1.00 98.75 175 ALA A N 1
ATOM 1419 C CA . ALA A 1 175 ? 13.250 -5.071 -13.402 1.00 98.75 175 ALA A CA 1
ATOM 1420 C C . ALA A 1 175 ? 13.535 -6.576 -13.264 1.00 98.75 175 ALA A C 1
ATOM 1422 O O . ALA A 1 175 ? 12.957 -7.217 -12.393 1.00 98.75 175 ALA A O 1
ATOM 1423 N N . ARG A 1 176 ? 14.489 -7.126 -14.034 1.00 98.69 176 ARG A N 1
ATOM 1424 C CA . ARG A 1 176 ? 14.924 -8.533 -13.902 1.00 98.69 176 ARG A CA 1
ATOM 1425 C C . ARG A 1 176 ? 15.457 -8.840 -12.507 1.00 98.69 176 ARG A C 1
ATOM 1427 O O . ARG A 1 176 ? 15.025 -9.808 -11.898 1.00 98.69 176 ARG A O 1
ATOM 1434 N N . ALA A 1 177 ? 16.342 -7.997 -11.976 1.00 98.31 177 ALA A N 1
ATOM 1435 C CA . ALA A 1 177 ? 16.889 -8.189 -10.634 1.00 98.31 177 ALA A CA 1
ATOM 1436 C C . ALA A 1 177 ? 15.795 -8.182 -9.551 1.00 98.31 177 ALA A C 1
ATOM 1438 O O . ALA A 1 177 ? 15.833 -8.983 -8.620 1.00 98.31 177 ALA A O 1
ATOM 1439 N N . ILE A 1 178 ? 14.799 -7.304 -9.685 1.00 98.44 178 ILE A N 1
ATOM 1440 C CA . ILE A 1 178 ? 13.649 -7.244 -8.778 1.00 98.44 178 ILE A CA 1
ATOM 1441 C C . ILE A 1 178 ? 12.776 -8.502 -8.910 1.00 98.44 178 ILE A C 1
ATOM 1443 O O . ILE A 1 178 ? 12.407 -9.076 -7.889 1.00 98.44 178 ILE A O 1
ATOM 1447 N N . ILE A 1 179 ? 12.478 -8.960 -10.131 1.00 98.62 179 ILE A N 1
ATOM 1448 C CA . ILE A 1 179 ? 11.706 -10.193 -10.380 1.00 98.62 179 ILE A CA 1
ATOM 1449 C C . ILE A 1 179 ? 12.364 -11.391 -9.695 1.00 98.62 179 ILE A C 1
ATOM 1451 O O . ILE A 1 179 ? 11.693 -12.116 -8.962 1.00 98.62 179 ILE A O 1
ATOM 1455 N N . GLU A 1 180 ? 13.674 -11.571 -9.881 1.00 97.62 180 GLU A N 1
ATOM 1456 C CA . GLU A 1 180 ? 14.416 -12.675 -9.263 1.00 97.62 180 GLU A CA 1
ATOM 1457 C C . GLU A 1 180 ? 14.315 -12.639 -7.735 1.00 97.62 180 GLU A C 1
ATOM 1459 O O . GLU A 1 180 ? 14.058 -13.659 -7.099 1.00 97.62 180 GLU A O 1
ATOM 1464 N N . ARG A 1 181 ? 14.424 -11.450 -7.131 1.00 96.31 181 ARG A N 1
ATOM 1465 C CA . ARG A 1 181 ? 14.269 -11.273 -5.679 1.00 96.31 181 ARG A CA 1
ATOM 1466 C C . ARG A 1 181 ? 12.861 -11.601 -5.179 1.00 96.31 181 ARG A C 1
ATOM 1468 O O . ARG A 1 181 ? 12.732 -12.117 -4.074 1.00 96.31 181 ARG A O 1
ATOM 1475 N N . LEU A 1 182 ? 11.824 -11.269 -5.948 1.00 96.38 182 LEU A N 1
ATOM 1476 C CA . LEU A 1 182 ? 10.432 -11.545 -5.578 1.00 96.38 182 LEU A CA 1
ATOM 1477 C C . LEU A 1 182 ? 10.077 -13.029 -5.722 1.00 96.38 182 LEU A C 1
ATOM 1479 O O . LEU A 1 182 ? 9.307 -13.547 -4.922 1.00 96.38 182 LEU A O 1
ATOM 1483 N N . ARG A 1 183 ? 10.649 -13.721 -6.713 1.00 95.00 183 ARG A N 1
ATOM 1484 C CA . ARG A 1 183 ? 10.448 -15.166 -6.921 1.00 95.00 183 ARG A CA 1
ATOM 1485 C C . ARG A 1 183 ? 11.269 -16.026 -5.963 1.00 95.00 183 ARG A C 1
ATOM 1487 O O . ARG A 1 183 ? 10.857 -17.133 -5.628 1.00 95.00 183 ARG A O 1
ATOM 1494 N N . HIS A 1 184 ? 12.410 -15.509 -5.515 1.00 92.50 184 HIS A N 1
ATOM 1495 C CA . HIS A 1 184 ? 13.321 -16.184 -4.597 1.00 92.50 184 HIS A CA 1
ATOM 1496 C C . HIS A 1 184 ? 13.578 -15.318 -3.355 1.00 92.50 184 HIS A C 1
ATOM 1498 O O . HIS A 1 184 ? 14.695 -14.820 -3.165 1.00 92.50 184 HIS A O 1
ATOM 1504 N N . PRO A 1 185 ? 12.548 -15.106 -2.512 1.00 78.50 185 PRO A N 1
ATOM 1505 C CA . PRO A 1 185 ? 12.710 -14.362 -1.273 1.00 78.50 185 PRO A CA 1
ATOM 1506 C C . PRO A 1 185 ? 13.701 -15.094 -0.357 1.00 78.50 185 PRO A C 1
ATOM 1508 O O . PRO A 1 185 ? 13.638 -16.315 -0.209 1.00 78.50 185 PRO A O 1
ATOM 1511 N N . LYS A 1 186 ? 14.643 -14.336 0.214 1.00 62.75 186 LYS A N 1
ATOM 1512 C CA . LYS A 1 186 ? 15.613 -14.833 1.201 1.00 62.75 186 LYS A CA 1
ATOM 1513 C C . LYS A 1 186 ? 14.991 -14.989 2.580 1.00 62.75 186 LYS A C 1
ATOM 1515 O O . LYS A 1 186 ? 14.167 -14.118 2.945 1.00 62.75 186 LYS A O 1
#